Protein AF-A0A3M3EBP0-F1 (afdb_monomer)

Organism: NCBI:txid47879

Nearest PDB structures (foldseek):
  6xg8-assembly1_B  TM=8.451E-01  e=2.608E-06  Acetivibrio thermocellus ATCC 27405
  6xgw-assembly1_B  TM=8.487E-01  e=2.556E-05  Acetivibrio thermocellus ATCC 27405

Solvent-accessible surface area (backbone atoms only — not comparable to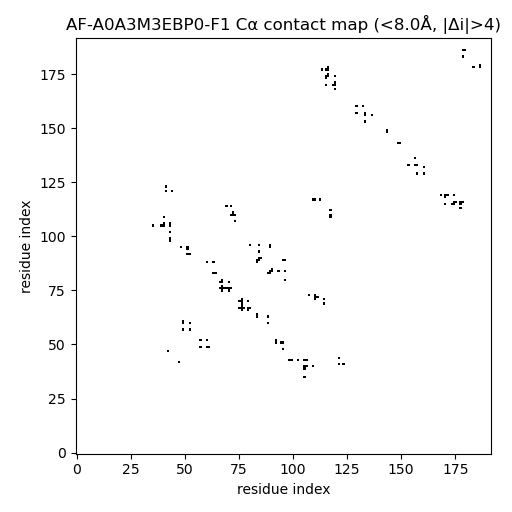 full-atom values): 12095 Å² total; per-residue (Å²): 141,85,84,82,81,84,88,81,90,74,96,75,80,86,78,76,90,72,85,87,77,85,84,85,84,84,88,75,85,84,73,86,78,84,76,99,45,75,68,54,47,44,62,73,66,32,73,74,61,41,66,82,39,59,79,87,48,31,64,57,52,52,58,66,51,42,55,38,77,67,34,81,37,54,67,54,18,49,52,41,48,54,50,38,43,76,32,73,63,19,66,74,35,51,68,52,48,52,53,48,64,76,38,38,84,62,48,47,70,55,43,77,45,58,69,54,43,42,55,61,68,70,51,54,63,63,64,51,49,52,52,52,53,48,48,58,61,47,72,75,55,90,79,67,98,40,70,66,58,48,51,53,51,52,50,52,49,50,55,59,59,57,73,70,69,82,74,78,61,90,60,44,68,62,22,48,54,52,48,43,71,77,38,40,79,72,66,72,51,78,94,120

Mean predicted aligned error: 14.37 Å

Radius of gyration: 24.42 Å; Cα contacts (8 Å, |Δi|>4): 87; chains: 1; bounding box: 70×74×48 Å

Sequence (192 aa):
EGIQRPQDTRRRGRADCRNRWPKRHARGPQRGVSGNNIADLHRASDPQQLDYAAWDKRRELAKALKPIYQAINAQAAEQALDEFERGPWGKQYPTVVAAWRRSWDRVIPFFVFPPAIRKVIYTTNAIESINAQLRKIIKTRGHFPSDDAATKLIWLGLRNITANWGSAAHDWKIAMNQFAILYGDRFIRPTW

Foldseek 3Di:
DDDDDDDDDDDDDDDDPPDDDDDDDDDDDDDDDDDLDLVLVCVLLDCVLCVLPDPVCSVVLNVLLVQLLVALALVSNVVSLVVSCVDPNVVVCVVSSVSNVVSSVSNRVLNVAGPLLSVVSSPCVVVVVLVVQLCVQVVVPDDDPDPVRVVVSNVVSVVVVVVPPPDDDPSVVVSVVSCCVVPVVVVPDDPD

Secondary structure (DSSP, 8-state):
---PPPP-------------------PPP--------HHHHHHHT-GGGGGGS-HHHHHHHHHHHHHHHH-SSHHHHHHHHHHHHHSHHHHH-HHHHHHHHHHHHHHGGGGGS-HHHHHHHH-THHHHHHHHHHHHHHHT----SSHHHHHHHHHHHHHHHHHT--S--TTHHHHHHHHHHHSHHHHHS---

Structure (mmCIF, N/CA/C/O backbone):
data_AF-A0A3M3EBP0-F1
#
_entry.id   AF-A0A3M3EBP0-F1
#
loop_
_atom_site.group_PDB
_atom_site.id
_atom_site.type_symbol
_atom_site.label_atom_id
_atom_site.label_alt_id
_atom_site.label_comp_id
_atom_site.label_asym_id
_atom_site.label_entity_id
_atom_site.label_seq_id
_atom_site.pdbx_PDB_ins_code
_atom_site.Cartn_x
_atom_site.Cartn_y
_atom_site.Cartn_z
_atom_site.occupancy
_atom_site.B_iso_or_equiv
_atom_site.auth_seq_id
_atom_site.auth_comp_id
_atom_site.auth_asym_id
_atom_site.auth_atom_id
_atom_site.pdbx_PDB_model_num
ATOM 1 N N . GLU A 1 1 ? 54.615 45.560 -24.113 1.00 42.62 1 GLU A N 1
ATOM 2 C CA . GLU A 1 1 ? 53.908 44.338 -23.675 1.00 42.62 1 GLU A CA 1
ATOM 3 C C . GLU A 1 1 ? 53.219 44.615 -22.349 1.00 42.62 1 GLU A C 1
ATOM 5 O O . GLU A 1 1 ? 53.818 45.275 -21.512 1.00 42.62 1 GLU A O 1
ATOM 10 N N . GLY A 1 2 ? 51.972 44.170 -22.179 1.00 40.53 2 GLY A N 1
ATOM 11 C CA . GLY A 1 2 ? 51.232 44.310 -20.919 1.00 40.53 2 GLY A CA 1
ATOM 12 C C . GLY A 1 2 ? 49.884 45.008 -21.078 1.00 40.53 2 GLY A C 1
ATOM 13 O O . GLY A 1 2 ? 49.734 46.162 -20.701 1.00 40.53 2 GLY A O 1
ATOM 14 N N . ILE A 1 3 ? 48.891 44.306 -21.631 1.00 38.50 3 ILE A N 1
ATOM 15 C CA . ILE A 1 3 ? 47.488 44.734 -21.567 1.00 38.50 3 ILE A CA 1
ATOM 16 C C . ILE A 1 3 ? 46.908 44.191 -20.254 1.00 38.50 3 ILE A C 1
ATOM 18 O O . ILE A 1 3 ? 46.715 42.981 -20.107 1.00 38.50 3 ILE A O 1
ATOM 22 N N . GLN A 1 4 ? 46.660 45.084 -19.290 1.00 33.09 4 GLN A N 1
ATOM 23 C CA . GLN A 1 4 ? 45.909 44.791 -18.067 1.00 33.09 4 GLN A CA 1
ATOM 24 C C . GLN A 1 4 ? 44.499 44.269 -18.400 1.00 33.09 4 GLN A C 1
ATOM 26 O O . GLN A 1 4 ? 43.742 44.894 -19.141 1.00 33.09 4 GLN A O 1
ATOM 31 N N . ARG A 1 5 ? 44.122 43.134 -17.795 1.00 35.16 5 ARG A N 1
ATOM 32 C CA . ARG A 1 5 ? 42.743 42.619 -17.794 1.00 35.16 5 ARG A CA 1
ATOM 33 C C . ARG A 1 5 ? 41.858 43.483 -16.882 1.00 35.16 5 ARG A C 1
ATOM 35 O O . ARG A 1 5 ? 42.250 43.702 -15.734 1.00 35.16 5 ARG A O 1
ATOM 42 N N . PRO A 1 6 ? 40.656 43.901 -17.311 1.00 34.09 6 PRO A N 1
ATOM 43 C CA . PRO A 1 6 ? 39.695 44.520 -16.411 1.00 34.09 6 PRO A CA 1
ATOM 44 C C . PRO A 1 6 ? 38.985 43.460 -15.554 1.00 34.09 6 PRO A C 1
ATOM 46 O O . PRO A 1 6 ? 38.633 42.376 -16.024 1.00 34.09 6 PRO A O 1
ATOM 49 N N . GLN A 1 7 ? 38.784 43.792 -14.279 1.00 32.69 7 GLN A N 1
ATOM 50 C CA . GLN A 1 7 ? 37.961 43.040 -13.334 1.00 32.69 7 GLN A CA 1
ATOM 51 C C . GLN A 1 7 ? 36.478 43.322 -13.632 1.00 32.69 7 GLN A C 1
ATOM 53 O O . GLN A 1 7 ? 36.076 44.482 -13.594 1.00 32.69 7 GLN A O 1
ATOM 58 N N . ASP A 1 8 ? 35.662 42.293 -13.897 1.00 33.84 8 ASP A N 1
ATOM 59 C CA . ASP A 1 8 ? 34.194 42.419 -13.898 1.00 33.84 8 ASP A CA 1
ATOM 60 C C . ASP A 1 8 ? 33.603 41.649 -12.711 1.00 33.84 8 ASP A C 1
ATOM 62 O O . ASP A 1 8 ? 33.746 40.433 -12.541 1.00 33.84 8 ASP A O 1
ATOM 66 N N . THR A 1 9 ? 32.963 42.431 -11.857 1.00 41.00 9 THR A N 1
ATOM 67 C CA . THR A 1 9 ? 32.202 42.072 -10.679 1.00 41.00 9 THR A CA 1
ATOM 68 C C . THR A 1 9 ? 30.823 41.579 -11.100 1.00 41.00 9 THR A C 1
ATOM 70 O O . THR A 1 9 ? 29.947 42.366 -11.442 1.00 41.00 9 THR A O 1
ATOM 73 N N . ARG A 1 10 ? 30.544 40.272 -10.997 1.00 30.70 10 ARG A N 1
ATOM 74 C CA . ARG A 1 10 ? 29.146 39.802 -11.000 1.00 30.70 10 ARG A CA 1
ATOM 75 C C . ARG A 1 10 ? 28.959 38.448 -10.315 1.00 30.70 10 ARG A C 1
ATOM 77 O O . ARG A 1 10 ? 28.883 37.395 -10.938 1.00 30.70 10 ARG A O 1
ATOM 84 N N . ARG A 1 11 ? 28.763 38.502 -8.991 1.00 37.19 11 ARG A N 1
ATOM 85 C CA . ARG A 1 11 ? 27.920 37.530 -8.279 1.00 37.19 11 ARG A CA 1
ATOM 86 C C . ARG A 1 11 ? 26.518 37.588 -8.900 1.00 37.19 11 ARG A C 1
ATOM 88 O O . ARG A 1 11 ? 25.827 38.591 -8.745 1.00 37.19 11 ARG A O 1
ATOM 95 N N . ARG A 1 12 ? 26.081 36.525 -9.579 1.00 33.00 12 ARG A N 1
ATOM 96 C CA . ARG A 1 12 ? 24.658 36.258 -9.853 1.00 33.00 12 ARG A CA 1
ATOM 97 C C . ARG A 1 12 ? 24.356 34.793 -9.564 1.00 33.00 12 ARG A C 1
ATOM 99 O O . ARG A 1 12 ? 25.162 33.911 -9.839 1.00 33.00 12 ARG A O 1
ATOM 106 N N . GLY A 1 13 ? 23.236 34.602 -8.877 1.00 27.77 13 GLY A N 1
ATOM 107 C CA . GLY A 1 13 ? 22.908 33.430 -8.083 1.00 27.77 13 GLY A CA 1
ATOM 108 C C . GLY A 1 13 ? 22.728 32.138 -8.871 1.00 27.77 13 GLY A C 1
ATOM 109 O O . GLY A 1 13 ? 22.277 32.127 -10.014 1.00 27.77 13 GLY A O 1
ATOM 110 N N . ARG A 1 14 ? 23.017 31.029 -8.185 1.00 27.30 14 ARG A N 1
ATOM 111 C CA . ARG A 1 14 ? 22.487 29.710 -8.531 1.00 27.30 14 ARG A CA 1
ATOM 112 C C . ARG A 1 14 ? 20.964 29.782 -8.433 1.00 27.30 14 ARG A C 1
ATOM 114 O O . ARG A 1 14 ? 20.429 29.849 -7.330 1.00 27.30 14 ARG A O 1
ATOM 121 N N . ALA A 1 15 ? 20.281 29.775 -9.570 1.00 30.16 15 ALA A N 1
ATOM 122 C CA . ALA A 1 15 ? 18.860 29.476 -9.604 1.00 30.16 15 ALA A CA 1
ATOM 123 C C . ALA A 1 15 ? 18.681 27.970 -9.351 1.00 30.16 15 ALA A C 1
ATOM 125 O O . ALA A 1 15 ? 19.194 27.131 -10.091 1.00 30.16 15 ALA A O 1
ATOM 126 N N . ASP A 1 16 ? 18.001 27.645 -8.255 1.00 32.38 16 ASP A N 1
ATOM 127 C CA . ASP A 1 16 ? 17.556 26.305 -7.885 1.00 32.38 16 ASP A CA 1
ATOM 128 C C . ASP A 1 16 ? 16.491 25.844 -8.892 1.00 32.38 16 ASP A C 1
ATOM 130 O O . ASP A 1 16 ? 15.344 26.282 -8.855 1.00 32.38 16 ASP A O 1
ATOM 134 N N . CYS A 1 17 ? 16.864 24.967 -9.826 1.00 28.55 17 CYS A N 1
ATOM 135 C CA . CYS A 1 17 ? 15.946 24.358 -10.795 1.00 28.55 17 CYS A CA 1
ATOM 136 C C . CYS A 1 17 ? 15.121 23.216 -10.169 1.00 28.55 17 CYS A C 1
ATOM 138 O O . CYS A 1 17 ? 14.934 22.159 -10.779 1.00 28.55 17 CYS A O 1
ATOM 140 N N . ARG A 1 18 ? 14.628 23.403 -8.941 1.00 29.38 18 ARG A N 1
ATOM 141 C CA . ARG A 1 18 ? 13.618 22.536 -8.334 1.00 29.38 18 ARG A CA 1
ATOM 142 C C . ARG A 1 18 ? 12.239 23.129 -8.595 1.00 29.38 18 ARG A C 1
ATOM 144 O O . ARG A 1 18 ? 11.936 24.240 -8.186 1.00 29.38 18 ARG A O 1
ATOM 151 N N . ASN A 1 19 ? 11.396 22.321 -9.232 1.00 31.44 19 ASN A N 1
ATOM 152 C CA . ASN A 1 19 ? 9.949 22.498 -9.385 1.00 31.44 19 ASN A CA 1
ATOM 153 C C . ASN A 1 19 ? 9.498 23.431 -10.519 1.00 31.44 19 ASN A C 1
ATOM 155 O O . ASN A 1 19 ? 9.082 24.566 -10.306 1.00 31.44 19 ASN A O 1
ATOM 159 N N . ARG A 1 20 ? 9.430 22.880 -11.735 1.00 27.08 20 ARG A N 1
ATOM 160 C CA . ARG A 1 20 ? 8.482 23.362 -12.747 1.00 27.08 20 ARG A CA 1
ATOM 161 C C . ARG A 1 20 ? 7.941 22.199 -13.581 1.00 27.08 20 ARG A C 1
ATOM 163 O O . ARG A 1 20 ? 8.412 21.939 -14.677 1.00 27.08 20 ARG A O 1
ATOM 170 N N . TRP A 1 21 ? 6.945 21.505 -13.035 1.00 22.33 21 TRP A N 1
ATOM 171 C CA . TRP A 1 21 ? 5.931 20.812 -13.834 1.00 22.33 21 TRP A CA 1
ATOM 172 C C . TRP A 1 21 ? 4.584 21.498 -13.563 1.00 22.33 21 TRP A C 1
ATOM 174 O O . TRP A 1 21 ? 4.261 21.735 -12.394 1.00 22.33 21 TRP A O 1
ATOM 184 N N . PRO A 1 22 ? 3.836 21.896 -14.605 1.00 26.05 22 PRO A N 1
ATOM 185 C CA . PRO A 1 22 ? 2.628 22.697 -14.453 1.00 26.05 22 PRO A CA 1
ATOM 186 C C . PRO A 1 22 ? 1.462 21.869 -13.898 1.00 26.05 22 PRO A C 1
ATOM 188 O O . PRO A 1 22 ? 1.304 20.683 -14.189 1.00 26.05 22 PRO A O 1
ATOM 191 N N . LYS A 1 23 ? 0.636 22.521 -13.073 1.00 32.12 23 LYS A N 1
ATOM 192 C CA . LYS A 1 23 ? -0.592 21.956 -12.511 1.00 32.12 23 LYS A CA 1
ATOM 193 C C . LYS A 1 23 ? -1.627 21.690 -13.621 1.00 32.12 23 LYS A C 1
ATOM 195 O O . LYS A 1 23 ? -1.882 22.564 -14.435 1.00 32.12 23 LYS A O 1
ATOM 200 N N . ARG A 1 24 ? -2.202 20.478 -13.571 1.00 31.05 24 ARG A N 1
ATOM 201 C CA . ARG A 1 24 ? -3.499 19.966 -14.082 1.00 31.05 24 ARG A CA 1
ATOM 202 C C . ARG A 1 24 ? -4.267 20.816 -15.109 1.00 31.05 24 ARG A C 1
ATOM 204 O O . ARG A 1 24 ? -4.710 21.897 -14.756 1.00 31.05 24 ARG A O 1
ATOM 211 N N . HIS A 1 25 ? -4.697 20.183 -16.208 1.00 27.19 25 HIS A N 1
ATOM 212 C CA . HIS A 1 25 ? -6.041 20.395 -16.769 1.00 27.19 25 HIS A CA 1
ATOM 213 C C . HIS A 1 25 ? -6.652 19.114 -17.378 1.00 27.19 25 HIS A C 1
ATOM 215 O O . HIS A 1 25 ? -5.947 18.289 -17.946 1.00 27.19 25 HIS A O 1
ATOM 221 N N . ALA A 1 26 ? -7.985 19.040 -17.237 1.00 27.80 26 ALA A N 1
ATOM 222 C CA . ALA A 1 26 ? -9.001 18.240 -17.940 1.00 27.80 26 ALA A CA 1
ATOM 223 C C . ALA A 1 26 ? -9.154 16.728 -17.640 1.00 27.80 26 ALA A C 1
ATOM 225 O O . ALA A 1 26 ? -8.364 15.882 -18.041 1.00 27.80 26 ALA A O 1
ATOM 226 N N . ARG A 1 27 ? -10.277 16.398 -16.976 1.00 28.30 27 ARG A N 1
ATOM 227 C CA . ARG A 1 27 ? -10.872 15.054 -16.893 1.00 28.30 27 ARG A CA 1
ATOM 228 C C . ARG A 1 27 ? -11.597 14.760 -18.213 1.00 28.30 27 ARG A C 1
ATOM 230 O O . ARG A 1 27 ? -12.477 15.528 -18.583 1.00 28.30 27 ARG A O 1
ATOM 237 N N . GLY A 1 28 ? -11.264 13.652 -18.871 1.00 25.48 28 GLY A N 1
ATOM 238 C CA . GLY A 1 28 ? -12.115 13.022 -19.888 1.00 25.48 28 GLY A CA 1
ATOM 239 C C . GLY A 1 28 ? -13.127 12.052 -19.250 1.00 25.48 28 GLY A C 1
ATOM 240 O O . GLY A 1 28 ? -12.944 11.667 -18.089 1.00 25.48 28 GLY A O 1
ATOM 241 N N . PRO A 1 29 ? -14.200 11.665 -19.964 1.00 25.55 29 PRO A N 1
ATOM 242 C CA . PRO A 1 29 ? -15.298 10.878 -19.408 1.00 25.55 29 PRO A CA 1
ATOM 243 C C . PRO A 1 29 ? -14.841 9.446 -19.105 1.00 25.55 29 PRO A C 1
ATOM 245 O O . PRO A 1 29 ? -14.277 8.760 -19.959 1.00 25.55 29 PRO A O 1
ATOM 248 N N . GLN A 1 30 ? -15.079 9.003 -17.869 1.00 30.53 30 GLN A N 1
ATOM 249 C CA . GLN A 1 30 ? -14.737 7.659 -17.413 1.00 30.53 30 GLN A CA 1
ATOM 250 C C . GLN A 1 30 ? -15.630 6.638 -18.122 1.00 30.53 30 GLN A C 1
ATOM 252 O O . GLN A 1 30 ? -16.799 6.479 -17.779 1.00 30.53 30 GLN A O 1
ATOM 257 N N . ARG A 1 31 ? -15.077 5.939 -19.118 1.00 22.20 31 ARG A N 1
ATOM 258 C CA . ARG A 1 31 ? -15.627 4.657 -19.562 1.00 22.20 31 ARG A CA 1
ATOM 259 C C . ARG A 1 31 ? -15.342 3.625 -18.477 1.00 22.20 31 ARG A C 1
ATOM 261 O O . ARG A 1 31 ? -14.221 3.553 -17.977 1.00 22.20 31 ARG A O 1
ATOM 268 N N . GLY A 1 32 ? -16.387 2.897 -18.090 1.00 31.42 32 GLY A N 1
ATOM 269 C CA . GLY A 1 32 ? -16.377 1.942 -16.991 1.00 31.42 32 GLY A CA 1
ATOM 270 C C . GLY A 1 32 ? -15.233 0.942 -17.106 1.00 31.42 32 GLY A C 1
ATOM 271 O O . GLY A 1 32 ? -15.048 0.311 -18.143 1.00 31.42 32 GLY A O 1
ATOM 272 N N . VAL A 1 33 ? -14.480 0.800 -16.018 1.00 28.42 33 VAL A N 1
ATOM 273 C CA . VAL A 1 33 ? -13.498 -0.268 -15.864 1.00 28.42 33 VAL A CA 1
ATOM 274 C C . VAL A 1 33 ? -14.002 -1.171 -14.752 1.00 28.42 33 VAL A C 1
ATOM 276 O O . VAL A 1 33 ? -13.997 -0.819 -13.575 1.00 28.42 33 VAL A O 1
ATOM 279 N N . SER A 1 34 ? -14.520 -2.309 -15.198 1.00 24.67 34 SER A N 1
ATOM 280 C CA . SER A 1 34 ? -14.839 -3.490 -14.411 1.00 24.67 34 SER A CA 1
ATOM 281 C C . SER A 1 34 ? -13.605 -4.001 -13.660 1.00 24.67 34 SER A C 1
ATOM 283 O O . SER A 1 34 ? -12.502 -4.012 -14.208 1.00 24.67 34 SER A O 1
ATOM 285 N N . GLY A 1 35 ? -13.828 -4.512 -12.449 1.00 25.03 35 GLY A N 1
ATOM 286 C CA . GLY A 1 35 ? -13.000 -5.572 -11.880 1.00 25.03 35 GLY A CA 1
ATOM 287 C C . GLY A 1 35 ? -12.188 -5.169 -10.655 1.00 25.03 35 GLY A C 1
ATOM 288 O O . GLY A 1 35 ? -11.194 -4.458 -10.764 1.00 25.03 35 GLY A O 1
ATOM 289 N N . ASN A 1 36 ? -12.607 -5.712 -9.510 1.00 33.72 36 ASN A N 1
ATOM 290 C CA . ASN A 1 36 ? -11.920 -5.782 -8.218 1.00 33.72 36 ASN A CA 1
ATOM 291 C C . ASN A 1 36 ? -10.420 -6.108 -8.352 1.00 33.72 36 ASN A C 1
ATOM 293 O O . ASN A 1 36 ? -10.030 -7.274 -8.284 1.00 33.72 36 ASN A O 1
ATOM 297 N N . ASN A 1 37 ? -9.570 -5.095 -8.513 1.00 29.25 37 ASN A N 1
ATOM 298 C CA . ASN A 1 37 ? -8.136 -5.291 -8.696 1.00 29.25 37 ASN A CA 1
ATOM 299 C C . ASN A 1 37 ? -7.340 -4.752 -7.505 1.00 29.25 37 ASN A C 1
ATOM 301 O O . ASN A 1 37 ? -7.648 -3.711 -6.934 1.00 29.25 37 ASN A O 1
ATOM 305 N N . ILE A 1 38 ? -6.249 -5.446 -7.179 1.00 34.22 38 ILE A N 1
ATOM 306 C CA . ILE A 1 38 ? -5.268 -5.130 -6.123 1.00 34.22 38 ILE A CA 1
ATOM 307 C C . ILE A 1 38 ? -4.774 -3.664 -6.192 1.00 34.22 38 ILE A C 1
ATOM 309 O O . ILE A 1 38 ? -4.446 -3.061 -5.172 1.00 34.22 38 ILE A O 1
ATOM 313 N N . ALA A 1 39 ? -4.812 -3.040 -7.375 1.00 34.47 39 ALA A N 1
ATOM 314 C CA . ALA A 1 39 ? -4.522 -1.620 -7.583 1.00 34.47 39 ALA A CA 1
ATOM 315 C C . ALA A 1 39 ? -5.497 -0.655 -6.867 1.00 34.47 39 ALA A C 1
ATOM 317 O O . ALA A 1 39 ? -5.120 0.470 -6.540 1.00 34.47 39 ALA A O 1
ATOM 318 N N . ASP A 1 40 ? -6.734 -1.073 -6.594 1.00 35.84 40 ASP A N 1
ATOM 319 C CA . ASP A 1 40 ? -7.731 -0.264 -5.887 1.00 35.84 40 ASP A CA 1
ATOM 320 C C . ASP A 1 40 ? -7.542 -0.310 -4.368 1.00 35.84 40 ASP A C 1
ATOM 322 O O . ASP A 1 40 ? -7.702 0.716 -3.707 1.00 35.84 40 ASP A O 1
ATOM 326 N N . LEU A 1 41 ? -7.103 -1.453 -3.832 1.00 42.91 41 LEU A N 1
ATOM 327 C CA . LEU A 1 41 ? -6.619 -1.565 -2.452 1.00 42.91 41 LEU A CA 1
ATOM 328 C C . LEU A 1 41 ? -5.356 -0.729 -2.249 1.00 42.91 41 LEU A C 1
ATOM 330 O O . LEU A 1 41 ? -5.238 -0.031 -1.244 1.00 42.91 41 LEU A O 1
ATOM 334 N N . HIS A 1 42 ? -4.459 -0.703 -3.239 1.00 49.31 42 HIS A N 1
ATOM 335 C CA . HIS A 1 42 ? -3.345 0.242 -3.251 1.00 49.31 42 HIS A CA 1
ATOM 336 C C . HIS A 1 42 ? -3.816 1.698 -3.275 1.00 49.31 42 HIS A C 1
ATOM 338 O O . HIS A 1 42 ? -3.226 2.499 -2.566 1.00 49.31 42 HIS A O 1
ATOM 344 N N . ARG A 1 43 ? -4.889 2.050 -4.001 1.00 43.31 43 ARG A N 1
ATOM 345 C CA . ARG A 1 43 ? -5.438 3.422 -4.021 1.00 43.31 43 ARG A CA 1
ATOM 346 C C . ARG A 1 43 ? -6.092 3.827 -2.690 1.00 43.31 43 ARG A C 1
ATOM 348 O O . ARG A 1 43 ? -6.004 4.984 -2.278 1.00 43.31 43 ARG A O 1
ATOM 355 N N . ALA A 1 44 ? -6.728 2.875 -2.010 1.00 39.31 44 ALA A N 1
ATOM 356 C CA . ALA A 1 44 ? -7.268 3.043 -0.661 1.00 39.31 44 ALA A CA 1
ATOM 357 C C . ALA A 1 44 ? -6.189 2.981 0.435 1.00 39.31 44 ALA A C 1
ATOM 359 O O . ALA A 1 44 ? -6.469 3.381 1.559 1.00 39.31 44 ALA A O 1
ATOM 360 N N . SER A 1 45 ? -4.959 2.585 0.090 1.00 45.16 45 SER A N 1
ATOM 361 C CA . SER A 1 45 ? -3.783 2.566 0.974 1.00 45.16 45 SER A CA 1
ATOM 362 C C . SER A 1 45 ? -2.663 3.519 0.534 1.00 45.16 45 SER A C 1
ATOM 364 O O . SER A 1 45 ? -1.536 3.431 1.019 1.00 45.16 45 SER A O 1
ATOM 366 N N . ASP A 1 46 ? -2.958 4.396 -0.430 1.00 48.97 46 ASP A N 1
ATOM 367 C CA . ASP A 1 46 ? -1.970 5.117 -1.234 1.00 48.97 46 ASP A CA 1
ATOM 368 C C . ASP A 1 46 ? -1.336 6.273 -0.439 1.00 48.97 46 ASP A C 1
ATOM 370 O O . ASP A 1 46 ? -2.067 7.063 0.175 1.00 48.97 46 ASP A O 1
ATOM 374 N N . PRO A 1 47 ? -0.008 6.489 -0.518 1.00 45.94 47 PRO A N 1
ATOM 375 C CA . PRO A 1 47 ? 0.654 7.717 -0.067 1.00 45.94 47 PRO A CA 1
ATOM 376 C C . PRO A 1 47 ? 0.031 9.036 -0.575 1.00 45.94 47 PRO A C 1
ATOM 378 O O . PRO A 1 47 ? 0.295 10.084 0.017 1.00 45.94 47 PRO A O 1
ATOM 381 N N . GLN A 1 48 ? -0.855 9.017 -1.580 1.00 47.38 48 GLN A N 1
ATOM 382 C CA . GLN A 1 48 ? -1.682 10.175 -1.969 1.00 47.38 48 GLN A CA 1
ATOM 383 C C . GLN A 1 48 ? -2.631 10.679 -0.861 1.00 47.38 48 GLN A C 1
ATOM 385 O O . GLN A 1 48 ? -3.067 11.827 -0.891 1.00 47.38 48 GLN A O 1
ATOM 390 N N . GLN A 1 49 ? -2.954 9.867 0.147 1.00 56.62 49 GLN A N 1
ATOM 391 C CA . GLN A 1 49 ? -3.754 10.300 1.306 1.00 56.62 49 GLN A CA 1
ATOM 392 C C . GLN A 1 49 ? -2.928 11.142 2.279 1.00 56.62 49 GLN A C 1
ATOM 394 O O . GLN A 1 49 ? -3.427 12.082 2.895 1.00 56.62 49 GLN A O 1
ATOM 399 N N . LEU A 1 50 ? -1.634 10.833 2.365 1.00 57.41 50 LEU A N 1
ATOM 400 C CA . LEU A 1 50 ? -0.662 11.626 3.105 1.00 57.41 50 LEU A CA 1
ATOM 401 C C . LEU A 1 50 ? -0.321 12.923 2.362 1.00 57.41 50 LEU A C 1
ATOM 403 O O . LEU A 1 50 ? 0.233 13.828 2.977 1.00 57.41 50 LEU A O 1
ATOM 407 N N . ASP A 1 51 ? -0.676 13.060 1.077 1.00 61.97 51 ASP A N 1
ATOM 408 C CA . ASP A 1 51 ? -0.508 14.318 0.342 1.00 61.97 51 ASP A CA 1
ATOM 409 C C . ASP A 1 51 ? -1.423 15.442 0.829 1.00 61.97 51 ASP A C 1
ATOM 411 O O . ASP A 1 51 ? -1.081 16.612 0.654 1.00 61.97 51 ASP A O 1
ATOM 415 N N . TYR A 1 52 ? -2.522 15.113 1.514 1.00 66.38 52 TYR A N 1
ATOM 416 C CA . TYR A 1 52 ? -3.341 16.105 2.217 1.00 66.38 52 TYR A CA 1
ATOM 417 C C . TYR A 1 52 ? -2.682 16.614 3.508 1.00 66.38 52 TYR A C 1
ATOM 419 O O . TYR A 1 52 ? -3.100 17.642 4.038 1.00 66.38 52 TYR A O 1
ATOM 427 N N . ALA A 1 53 ? -1.651 15.924 4.006 1.00 70.25 53 ALA A N 1
ATOM 428 C CA . ALA A 1 53 ? -0.904 16.309 5.193 1.00 70.25 53 ALA A CA 1
ATOM 429 C C . ALA A 1 53 ? 0.467 16.906 4.838 1.00 70.25 53 ALA A C 1
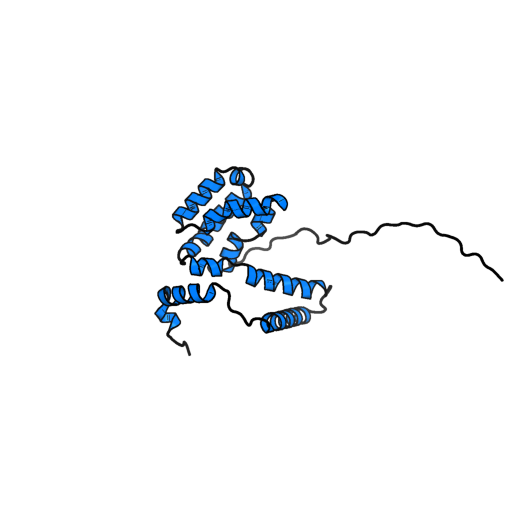ATOM 431 O O . ALA A 1 53 ? 1.180 16.456 3.929 1.00 70.25 53 ALA A O 1
ATOM 432 N N . ALA A 1 54 ? 0.863 17.919 5.611 1.00 74.94 54 ALA A N 1
ATOM 433 C CA . ALA A 1 54 ? 2.219 18.448 5.582 1.00 74.94 54 ALA A CA 1
ATOM 434 C C . ALA A 1 54 ? 3.228 17.336 5.923 1.00 74.94 54 ALA A C 1
ATOM 436 O O . ALA A 1 54 ? 2.917 16.408 6.672 1.00 74.94 54 ALA A O 1
ATOM 437 N N . TRP A 1 55 ? 4.421 17.401 5.324 1.00 72.62 55 TRP A N 1
ATOM 438 C CA . TRP A 1 55 ? 5.435 16.338 5.371 1.00 72.62 55 TRP A CA 1
ATOM 439 C C . TRP A 1 55 ? 5.767 15.861 6.795 1.00 72.62 55 TRP A C 1
ATOM 441 O O . TRP A 1 55 ? 5.900 14.661 7.032 1.00 72.62 55 TRP A O 1
ATOM 451 N N . ASP A 1 56 ? 5.843 16.792 7.743 1.00 78.12 56 ASP A N 1
ATOM 452 C CA . ASP A 1 56 ? 6.103 16.558 9.165 1.00 78.12 56 ASP A CA 1
ATOM 453 C C . ASP A 1 56 ? 4.996 15.737 9.851 1.00 78.12 56 ASP A C 1
ATOM 455 O O . ASP A 1 56 ? 5.283 14.891 10.700 1.00 78.12 56 ASP A O 1
ATOM 459 N N . LYS A 1 57 ? 3.739 15.915 9.431 1.00 79.12 57 LYS A N 1
ATOM 460 C CA . LYS A 1 57 ? 2.564 15.233 9.996 1.00 79.12 57 LYS A CA 1
ATOM 461 C C . LYS A 1 57 ? 2.255 13.885 9.356 1.00 79.12 57 LYS A C 1
ATOM 463 O O . LYS A 1 57 ? 1.560 13.070 9.961 1.00 79.12 57 LYS A O 1
ATOM 468 N N . ARG A 1 58 ? 2.821 13.584 8.182 1.00 76.94 58 ARG A N 1
ATOM 469 C CA . ARG A 1 58 ? 2.570 12.320 7.457 1.00 76.94 58 ARG A CA 1
ATOM 470 C C . ARG A 1 58 ? 2.889 11.079 8.286 1.00 76.94 58 ARG A C 1
ATOM 472 O O . ARG A 1 58 ? 2.143 10.106 8.244 1.00 76.94 58 ARG A O 1
ATOM 479 N N . ARG A 1 59 ? 3.983 11.104 9.056 1.00 75.38 59 ARG A N 1
ATOM 480 C CA . ARG A 1 59 ? 4.401 9.952 9.874 1.00 75.38 59 ARG A CA 1
ATOM 481 C C . ARG A 1 59 ? 3.424 9.673 11.013 1.00 75.38 59 ARG A C 1
ATOM 483 O O . ARG A 1 59 ? 3.161 8.516 11.326 1.00 75.38 59 ARG A O 1
ATOM 490 N N . GLU A 1 60 ? 2.920 10.723 11.649 1.00 81.94 60 GLU A N 1
ATOM 491 C CA . GLU A 1 60 ? 1.964 10.614 12.753 1.00 81.94 60 GLU A CA 1
ATOM 492 C C . GLU A 1 60 ? 0.587 10.193 12.235 1.00 81.94 60 GLU A C 1
ATOM 494 O O . GLU A 1 60 ? -0.005 9.259 12.773 1.00 81.94 60 GLU A O 1
ATOM 499 N N . LEU A 1 61 ? 0.149 10.775 11.117 1.00 81.12 61 LEU A N 1
ATOM 500 C CA . LEU A 1 61 ? -1.078 10.383 10.427 1.00 81.12 61 LEU A CA 1
ATOM 501 C C . L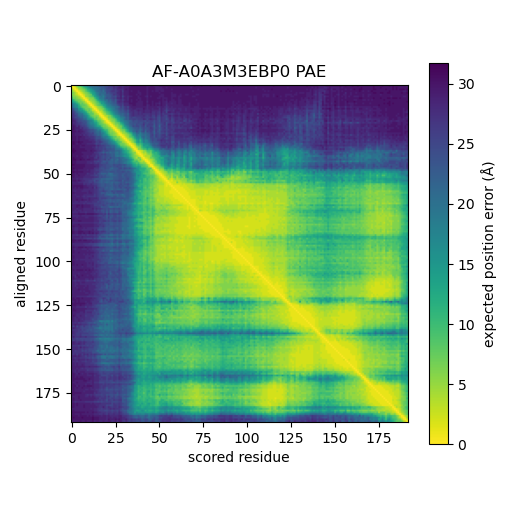EU A 1 61 ? -1.045 8.909 9.988 1.00 81.12 61 LEU A C 1
ATOM 503 O O . LEU A 1 61 ? -1.997 8.171 10.228 1.00 81.12 61 LEU A O 1
ATOM 507 N N . ALA A 1 62 ? 0.070 8.438 9.421 1.00 78.62 62 ALA A N 1
ATOM 508 C CA . ALA A 1 62 ? 0.233 7.031 9.049 1.00 78.62 62 ALA A CA 1
ATOM 509 C C . ALA A 1 62 ? 0.149 6.087 10.262 1.00 78.62 62 ALA A C 1
ATOM 511 O O . ALA A 1 62 ? -0.426 5.004 10.166 1.00 78.62 62 ALA A O 1
ATOM 512 N N . LYS A 1 63 ? 0.685 6.496 11.423 1.00 81.19 63 LYS A N 1
ATOM 513 C CA . LYS A 1 63 ? 0.526 5.734 12.673 1.00 81.19 63 LYS A CA 1
ATOM 514 C C . LYS A 1 63 ? -0.932 5.695 13.125 1.00 81.19 63 LYS A C 1
ATOM 516 O O . LYS A 1 63 ? -1.384 4.632 13.534 1.00 81.19 63 LYS A O 1
ATOM 521 N N . ALA A 1 64 ? -1.650 6.811 13.022 1.00 85.62 64 ALA A N 1
ATOM 522 C CA . ALA A 1 64 ? -3.060 6.899 13.397 1.00 85.62 64 ALA A CA 1
ATOM 523 C C . ALA A 1 64 ? -3.980 6.060 12.489 1.00 85.62 64 ALA A C 1
ATOM 525 O O . ALA A 1 64 ? -4.990 5.556 12.959 1.00 85.62 64 ALA A O 1
ATOM 526 N N . LEU A 1 65 ? -3.612 5.857 11.218 1.00 83.31 65 LEU A N 1
ATOM 527 C CA . LEU A 1 65 ? -4.358 5.009 10.274 1.00 83.31 65 LEU A CA 1
ATOM 528 C C . LEU A 1 65 ? -4.027 3.511 10.395 1.00 83.31 65 LEU A C 1
ATOM 530 O O . LEU A 1 65 ? -4.781 2.664 9.920 1.00 83.31 65 LEU A O 1
ATOM 534 N N . LYS A 1 66 ? -2.904 3.157 11.030 1.00 81.75 66 LYS A N 1
ATOM 535 C CA . LYS A 1 66 ? -2.429 1.770 11.155 1.00 81.75 66 LYS A CA 1
ATOM 536 C C . LYS A 1 66 ? -3.442 0.801 11.802 1.00 81.75 66 LYS A C 1
ATOM 538 O O . LYS A 1 66 ? -3.540 -0.319 11.297 1.00 81.75 66 LYS A O 1
ATOM 543 N N . PRO A 1 67 ? -4.207 1.183 12.846 1.00 86.56 67 PRO A N 1
ATOM 544 C CA . PRO A 1 67 ? -5.213 0.311 13.455 1.00 86.56 67 PRO A CA 1
ATOM 545 C C . PRO A 1 67 ? -6.282 -0.181 12.472 1.00 86.56 67 PRO A C 1
ATOM 547 O O . PRO A 1 67 ? -6.675 -1.341 12.544 1.00 86.56 67 PRO A O 1
ATOM 550 N N . ILE A 1 68 ? -6.676 0.649 11.499 1.00 84.88 68 ILE A N 1
ATOM 551 C CA . ILE A 1 68 ? -7.674 0.289 10.480 1.00 84.88 68 ILE A CA 1
ATOM 552 C C . ILE A 1 68 ? -7.165 -0.891 9.638 1.00 84.88 68 ILE A C 1
ATOM 554 O O . ILE A 1 68 ? -7.867 -1.879 9.447 1.00 84.88 68 ILE A O 1
ATOM 558 N N . TYR A 1 69 ? -5.905 -0.843 9.195 1.00 74.44 69 TYR A N 1
ATOM 559 C CA . TYR A 1 69 ? -5.295 -1.909 8.388 1.00 74.44 69 TYR A CA 1
ATOM 560 C C . TYR A 1 69 ? -4.990 -3.187 9.177 1.00 74.44 69 TYR A C 1
ATOM 562 O O . TYR A 1 69 ? -4.997 -4.286 8.614 1.00 74.44 69 TYR A O 1
ATOM 570 N N . GLN A 1 70 ? -4.679 -3.051 10.468 1.00 79.12 70 GLN A N 1
ATOM 571 C CA . GLN A 1 70 ? -4.322 -4.171 11.343 1.00 79.12 70 GLN A CA 1
ATOM 572 C C . GLN A 1 70 ? -5.532 -4.855 11.986 1.00 79.12 70 GLN A C 1
ATOM 574 O O . GLN A 1 70 ? -5.361 -5.889 12.631 1.00 79.12 70 GLN A O 1
ATOM 579 N N . ALA A 1 71 ? -6.738 -4.321 11.789 1.00 86.19 71 ALA A N 1
ATOM 580 C CA . ALA A 1 71 ? -7.965 -4.900 12.309 1.00 86.19 71 ALA A CA 1
ATOM 581 C C . ALA A 1 71 ? -8.141 -6.369 11.886 1.00 86.19 71 ALA A C 1
ATOM 583 O O . ALA A 1 71 ? -7.712 -6.800 10.812 1.00 86.19 71 ALA A O 1
ATOM 584 N N . ILE A 1 72 ? -8.765 -7.169 12.748 1.00 86.12 72 ILE A N 1
ATOM 585 C CA . ILE A 1 72 ? -8.912 -8.614 12.525 1.00 86.12 72 ILE A CA 1
ATOM 586 C C . ILE A 1 72 ? -9.948 -8.892 11.427 1.00 86.12 72 ILE A C 1
ATOM 588 O O . ILE A 1 72 ? -9.740 -9.790 10.615 1.00 86.12 72 ILE A O 1
ATOM 592 N N . ASN A 1 73 ? -11.012 -8.091 11.367 1.00 87.62 73 ASN A N 1
ATOM 593 C CA . ASN A 1 73 ? -12.111 -8.208 10.412 1.00 87.62 73 ASN A CA 1
ATOM 594 C C . ASN A 1 73 ? -12.626 -6.816 9.989 1.00 87.62 73 ASN A C 1
ATOM 596 O O . ASN A 1 73 ? -12.201 -5.796 10.535 1.00 87.62 73 ASN A O 1
ATOM 600 N N . ALA A 1 74 ? -13.546 -6.784 9.021 1.00 87.38 74 ALA A N 1
ATOM 601 C CA . ALA A 1 74 ? -14.097 -5.540 8.480 1.00 87.38 74 ALA A CA 1
ATOM 602 C C . ALA A 1 74 ? -14.849 -4.703 9.532 1.00 87.38 74 ALA A C 1
ATOM 604 O O . ALA A 1 74 ? -14.723 -3.485 9.536 1.00 87.38 74 ALA A O 1
ATOM 605 N N . GLN A 1 75 ? -15.564 -5.346 10.460 1.00 90.31 75 GLN A N 1
ATOM 606 C CA . GLN A 1 75 ? -16.309 -4.655 11.516 1.00 90.31 75 GLN A CA 1
ATOM 607 C C . GLN A 1 75 ? -15.374 -3.926 12.493 1.00 90.31 75 GLN A C 1
ATOM 609 O O . GLN A 1 75 ? -15.596 -2.766 12.827 1.00 90.31 75 GLN A O 1
ATOM 614 N N . ALA A 1 76 ? -14.285 -4.574 12.913 1.00 90.69 76 ALA A N 1
ATOM 615 C CA . ALA A 1 76 ? -13.263 -3.952 13.752 1.00 90.69 76 ALA A CA 1
ATOM 616 C C . ALA A 1 76 ? -12.534 -2.819 13.010 1.00 90.69 76 ALA A C 1
ATOM 618 O O . ALA A 1 76 ? -12.166 -1.814 13.613 1.00 90.69 76 ALA A O 1
ATOM 619 N N . ALA A 1 77 ? -12.342 -2.956 11.696 1.00 89.00 77 ALA A N 1
ATOM 620 C CA . ALA A 1 77 ? -11.756 -1.901 10.878 1.00 89.00 77 ALA A CA 1
ATOM 621 C C . ALA A 1 77 ? -12.680 -0.682 10.769 1.00 89.00 77 ALA A C 1
ATOM 623 O O . ALA A 1 77 ? -12.202 0.450 10.799 1.00 89.00 77 ALA A O 1
ATOM 624 N N . GLU A 1 78 ? -13.989 -0.910 10.656 1.00 90.25 78 GLU A N 1
ATOM 625 C CA . GLU A 1 78 ? -15.003 0.145 10.630 1.00 90.25 78 GLU A CA 1
ATOM 626 C C . GLU A 1 78 ? -15.037 0.907 11.955 1.00 90.25 78 GLU A C 1
ATOM 628 O O . GLU A 1 78 ? -14.978 2.133 11.960 1.00 90.25 78 GLU A O 1
ATOM 633 N N . GLN A 1 79 ? -15.014 0.189 13.081 1.00 93.00 79 GLN A N 1
ATOM 634 C CA . GLN A 1 79 ? -14.905 0.797 14.410 1.00 93.00 79 GLN A CA 1
ATOM 635 C C . GLN A 1 79 ? -13.627 1.633 14.550 1.00 93.00 79 GLN A C 1
ATOM 637 O O . GLN A 1 79 ? -13.677 2.764 15.028 1.00 93.00 79 GLN A O 1
ATOM 642 N N . ALA A 1 80 ? -12.489 1.130 14.064 1.00 91.31 80 ALA A N 1
ATOM 643 C CA . ALA A 1 80 ? -11.239 1.888 14.061 1.00 91.31 80 ALA A CA 1
ATOM 644 C C . ALA A 1 80 ? -11.312 3.145 13.170 1.00 91.31 80 ALA A C 1
ATOM 646 O O . ALA A 1 80 ? -10.713 4.171 13.501 1.00 91.31 80 ALA A O 1
ATOM 647 N N . LEU A 1 81 ? -12.045 3.096 12.050 1.00 90.44 81 LEU A N 1
ATOM 648 C CA . LEU A 1 81 ? -12.276 4.261 11.192 1.00 90.44 81 LEU A CA 1
ATOM 649 C C . LEU A 1 81 ? -13.187 5.293 11.876 1.00 90.44 81 LEU A C 1
ATOM 651 O O . LEU A 1 81 ? -12.891 6.487 11.824 1.00 90.44 81 LEU A O 1
ATOM 655 N N . ASP A 1 82 ? -14.242 4.845 12.555 1.00 93.69 82 ASP A N 1
ATOM 656 C CA . ASP A 1 82 ? -15.119 5.693 13.369 1.00 93.69 82 ASP A CA 1
ATOM 657 C C . ASP A 1 82 ? -14.345 6.397 14.497 1.00 93.69 82 ASP A C 1
ATOM 659 O O . ASP A 1 82 ? -14.517 7.593 14.742 1.00 93.69 82 ASP A O 1
ATOM 663 N N . GLU A 1 83 ? -13.475 5.666 15.196 1.00 93.31 83 GLU A N 1
ATOM 664 C CA . GLU A 1 83 ? -12.608 6.219 16.239 1.00 93.31 83 GLU A CA 1
ATOM 665 C C . GLU A 1 83 ? -11.622 7.240 15.670 1.00 93.31 83 GLU A C 1
ATOM 667 O O . GLU A 1 83 ? -11.450 8.324 16.236 1.00 93.31 83 GLU A O 1
ATOM 672 N N . PHE A 1 84 ? -11.012 6.930 14.522 1.00 91.94 84 PHE A N 1
ATOM 673 C CA . PHE A 1 84 ? -10.128 7.853 13.819 1.00 91.94 84 PHE A CA 1
ATOM 674 C C . PHE A 1 84 ? -10.855 9.150 13.435 1.00 91.94 84 PHE A C 1
ATOM 676 O O . PHE A 1 84 ? -10.313 10.236 13.655 1.00 91.94 84 PHE A O 1
ATOM 683 N N . GLU A 1 85 ? -12.084 9.045 12.921 1.00 92.75 85 GLU A N 1
ATOM 684 C CA . GLU A 1 85 ? -12.943 10.176 12.552 1.00 92.75 85 GLU A CA 1
ATOM 685 C C . GLU A 1 85 ? -13.282 11.073 13.752 1.00 92.75 85 GLU A C 1
ATOM 687 O O . GLU A 1 85 ? -13.184 12.300 13.658 1.00 92.75 85 GLU A O 1
ATOM 692 N N . ARG A 1 86 ? -13.612 10.477 14.905 1.00 92.19 86 ARG A N 1
ATOM 693 C CA . ARG A 1 86 ? -13.890 11.218 16.153 1.00 92.19 86 ARG A CA 1
ATOM 694 C C . ARG A 1 86 ? -12.629 11.820 16.780 1.00 92.19 86 ARG A C 1
ATOM 696 O O . ARG A 1 86 ? -12.720 12.801 17.530 1.00 92.19 86 ARG A O 1
ATOM 703 N N . GLY A 1 87 ? -11.471 11.230 16.495 1.00 91.81 87 GLY A N 1
ATOM 704 C CA . GLY A 1 87 ? -10.174 11.636 17.011 1.00 91.81 87 GLY A CA 1
ATOM 705 C C . GLY A 1 87 ? -9.674 12.988 16.477 1.00 91.81 87 GLY A C 1
ATOM 706 O O . GLY A 1 87 ? -10.240 13.572 15.549 1.00 91.81 87 GLY A O 1
ATOM 707 N N . PRO A 1 88 ? -8.568 13.505 17.041 1.00 90.56 88 PRO A N 1
ATOM 708 C CA . PRO A 1 88 ? -7.991 14.786 16.627 1.00 90.56 88 PRO A CA 1
ATOM 709 C C . PRO A 1 88 ? -7.537 14.776 15.160 1.00 90.56 88 PRO A C 1
ATOM 711 O O . PRO A 1 88 ? -7.704 15.770 14.459 1.00 90.56 88 PRO A O 1
ATOM 714 N N . TRP A 1 89 ? -7.030 13.638 14.673 1.00 88.75 89 TRP A N 1
ATOM 715 C CA . TRP A 1 89 ? -6.581 13.477 13.288 1.00 88.75 89 TRP A CA 1
ATOM 716 C C . TRP A 1 89 ? -7.738 13.452 12.286 1.00 88.75 89 TRP A C 1
ATOM 718 O O . TRP A 1 89 ? -7.630 14.092 11.242 1.00 88.75 89 TRP A O 1
ATOM 728 N N . GLY A 1 90 ? -8.853 12.786 12.600 1.00 86.06 90 GLY A N 1
ATOM 729 C CA . GLY A 1 90 ? -10.048 12.796 11.752 1.00 86.06 90 GLY A CA 1
ATOM 730 C C . GLY A 1 90 ? -10.673 14.183 11.636 1.00 86.06 90 GLY A C 1
ATOM 731 O O . GLY A 1 90 ? -11.002 14.620 10.534 1.00 86.06 90 GLY A O 1
ATOM 732 N N . LYS A 1 91 ? -10.725 14.926 12.750 1.00 89.44 91 LYS A N 1
ATOM 733 C CA . LYS A 1 91 ? -11.186 16.326 12.770 1.00 89.44 91 LYS A CA 1
ATOM 734 C C . LYS A 1 91 ? -10.264 17.269 12.000 1.00 89.44 91 LYS A C 1
ATOM 736 O O . LYS A 1 91 ? -10.744 18.188 11.344 1.00 89.44 91 LYS A O 1
ATOM 741 N N . GLN A 1 92 ? -8.951 17.052 12.073 1.00 89.12 92 GLN A N 1
ATOM 742 C CA . GLN A 1 92 ? -7.968 17.858 11.347 1.00 89.12 92 GLN A CA 1
ATOM 743 C C . GLN A 1 92 ? -7.950 17.545 9.843 1.00 89.12 92 GLN A C 1
ATOM 745 O O . GLN A 1 92 ? -7.710 18.440 9.032 1.00 89.12 92 GLN A O 1
ATOM 750 N N . TYR A 1 93 ? -8.226 16.294 9.464 1.00 87.06 93 TYR A N 1
ATOM 751 C CA . TYR A 1 93 ? -8.193 15.818 8.081 1.00 87.06 93 TYR A CA 1
ATOM 752 C C . TYR A 1 93 ? -9.518 15.154 7.661 1.00 87.06 93 TYR A C 1
ATOM 754 O O . TYR A 1 93 ? -9.535 13.972 7.298 1.00 87.06 93 TYR A O 1
ATOM 762 N N . PRO A 1 94 ? -10.635 15.905 7.610 1.00 87.69 94 PRO A N 1
ATOM 763 C CA . PRO A 1 94 ? -11.937 15.350 7.228 1.00 87.69 94 PRO A CA 1
ATOM 764 C C . PRO A 1 94 ? -11.954 14.842 5.778 1.00 87.69 94 PRO A C 1
ATOM 766 O O . PRO A 1 94 ? -12.702 13.930 5.433 1.00 87.69 94 PRO A O 1
ATOM 769 N N . THR A 1 95 ? -11.089 15.379 4.911 1.00 86.06 95 THR A N 1
ATOM 770 C CA . THR A 1 95 ? -10.916 14.899 3.532 1.00 86.06 95 THR A CA 1
ATOM 771 C C . THR A 1 95 ? -10.340 13.487 3.467 1.00 86.06 95 THR A C 1
ATOM 773 O O . THR A 1 95 ? -10.709 12.729 2.569 1.00 86.06 95 THR A O 1
ATOM 776 N N . VAL A 1 96 ? -9.474 13.116 4.416 1.00 83.94 96 VAL A N 1
ATOM 777 C CA . VAL A 1 96 ? -8.921 11.760 4.523 1.00 83.94 96 VAL A CA 1
ATOM 778 C C . VAL A 1 96 ? -10.031 10.800 4.935 1.00 83.94 96 VAL A C 1
ATOM 780 O O . VAL A 1 96 ? -10.236 9.797 4.257 1.00 83.94 96 VAL A O 1
ATOM 783 N N . VAL A 1 97 ? -10.817 11.150 5.958 1.00 87.06 97 VAL A N 1
ATOM 784 C CA . VAL A 1 97 ? -11.985 10.358 6.387 1.00 87.06 97 VAL A CA 1
ATOM 785 C C . VAL A 1 97 ? -12.973 10.161 5.232 1.00 87.06 97 VAL A C 1
ATOM 787 O O . VAL A 1 97 ? -13.366 9.035 4.928 1.00 87.06 97 VAL A O 1
ATOM 790 N N . ALA A 1 98 ? -13.321 11.231 4.514 1.00 86.69 98 ALA A N 1
ATOM 791 C CA . ALA A 1 98 ? -14.230 11.150 3.373 1.00 86.69 98 ALA A CA 1
ATOM 792 C C . ALA A 1 98 ? -13.684 10.259 2.241 1.00 86.69 98 ALA A C 1
ATOM 794 O O . ALA A 1 98 ? -14.446 9.535 1.600 1.00 86.69 98 ALA A O 1
ATOM 795 N N . ALA A 1 99 ? -12.374 10.294 1.981 1.00 84.44 99 ALA A N 1
ATOM 796 C CA . ALA A 1 99 ? -11.744 9.422 0.991 1.00 84.44 99 ALA A CA 1
ATOM 797 C C . ALA A 1 99 ? -11.817 7.941 1.398 1.00 84.44 99 ALA A C 1
ATOM 799 O O . ALA A 1 99 ? -12.096 7.091 0.546 1.00 84.44 99 ALA A O 1
ATOM 800 N N . TRP A 1 100 ? -11.631 7.648 2.687 1.00 83.88 100 TRP A N 1
ATOM 801 C CA . TRP A 1 100 ? -11.782 6.309 3.255 1.00 83.88 100 TRP A CA 1
ATOM 802 C C . TRP A 1 100 ? -13.207 5.787 3.120 1.00 83.88 100 TRP A C 1
ATOM 804 O O . TRP A 1 100 ? -13.404 4.715 2.554 1.00 83.88 100 TRP A O 1
ATOM 814 N N . ARG A 1 101 ? -14.205 6.577 3.531 1.00 86.81 101 ARG A N 1
ATOM 815 C CA . ARG A 1 101 ? -15.624 6.200 3.424 1.00 86.81 101 ARG A CA 1
ATOM 816 C C . ARG A 1 101 ? -16.043 5.923 1.979 1.00 86.81 101 ARG A C 1
ATOM 818 O O . ARG A 1 101 ? -16.694 4.923 1.713 1.00 86.81 101 ARG A O 1
ATOM 825 N N . ARG A 1 102 ? -15.600 6.746 1.020 1.00 86.50 102 ARG A N 1
ATOM 826 C CA . ARG A 1 102 ? -15.875 6.530 -0.419 1.00 86.50 102 ARG A CA 1
ATOM 827 C C . ARG A 1 102 ? -15.232 5.269 -0.987 1.00 86.50 102 ARG A C 1
ATOM 829 O O . ARG A 1 102 ? -15.692 4.753 -1.998 1.00 86.50 102 ARG A O 1
ATOM 836 N N . SER A 1 103 ? -14.125 4.835 -0.394 1.00 80.81 103 SER A N 1
ATOM 837 C CA . SER A 1 103 ? -13.360 3.678 -0.860 1.00 80.81 103 SER A CA 1
ATOM 838 C C . SER A 1 103 ? -13.666 2.423 -0.043 1.00 80.81 103 SER A C 1
ATOM 840 O O . SER A 1 103 ? -13.085 1.380 -0.329 1.00 80.81 103 SER A O 1
ATOM 842 N N . TRP A 1 104 ? -14.556 2.509 0.952 1.00 83.00 104 TRP A N 1
ATOM 843 C CA . TRP A 1 104 ? -14.756 1.476 1.966 1.00 83.00 104 TRP A CA 1
ATOM 844 C C . TRP A 1 104 ? -15.140 0.126 1.363 1.00 83.00 104 TRP A C 1
ATOM 846 O O . TRP A 1 104 ? -14.486 -0.876 1.647 1.00 83.00 104 TRP A O 1
ATOM 856 N N . ASP A 1 105 ? -16.076 0.120 0.412 1.00 80.56 105 ASP A N 1
ATOM 857 C CA . ASP A 1 105 ? -16.514 -1.090 -0.301 1.00 80.56 105 ASP A CA 1
ATOM 858 C C . ASP A 1 105 ? -15.368 -1.822 -1.011 1.00 80.56 105 ASP A C 1
ATOM 860 O O . ASP A 1 105 ? -15.399 -3.038 -1.193 1.00 80.56 105 ASP A O 1
ATOM 864 N N . ARG A 1 106 ? -14.317 -1.089 -1.394 1.00 77.44 106 ARG A N 1
ATOM 865 C CA . ARG A 1 106 ? -13.122 -1.651 -2.037 1.00 77.44 106 ARG A CA 1
ATOM 866 C C . ARG A 1 106 ? -12.123 -2.195 -1.024 1.00 77.44 106 ARG A C 1
ATOM 868 O O . ARG A 1 106 ? -11.315 -3.044 -1.385 1.00 77.44 106 ARG A O 1
ATOM 875 N N . VAL A 1 107 ? -12.166 -1.714 0.218 1.00 74.88 107 VAL A N 1
ATOM 876 C CA . VAL A 1 107 ? -11.299 -2.153 1.319 1.00 74.88 107 VAL A CA 1
ATOM 877 C C . VAL A 1 107 ? -11.844 -3.416 1.981 1.00 74.88 107 VAL A C 1
ATOM 879 O O . VAL A 1 107 ? -11.055 -4.281 2.346 1.00 74.88 107 VAL A O 1
ATOM 882 N N . ILE A 1 108 ? -13.167 -3.581 2.085 1.00 80.94 108 ILE A N 1
ATOM 883 C CA . ILE A 1 108 ? -13.800 -4.735 2.754 1.00 80.94 108 ILE A CA 1
ATOM 884 C C . ILE A 1 108 ? -13.247 -6.099 2.286 1.00 80.94 108 ILE A C 1
ATOM 886 O O . ILE A 1 108 ? -12.877 -6.899 3.154 1.00 80.94 108 ILE A O 1
ATOM 890 N N . PRO A 1 109 ? -13.095 -6.383 0.971 1.00 81.06 109 PRO A N 1
ATOM 891 C CA . PRO A 1 109 ? -12.577 -7.671 0.501 1.00 81.06 109 PRO A CA 1
ATOM 892 C C . PRO A 1 109 ? -11.171 -8.009 1.015 1.00 81.06 109 PRO A C 1
ATOM 894 O O . PRO A 1 109 ? -10.788 -9.177 1.046 1.00 81.06 109 PRO A O 1
ATOM 897 N N . PHE A 1 110 ? -10.397 -7.015 1.459 1.00 77.69 110 PHE A N 1
ATOM 898 C CA . PHE A 1 110 ? -9.073 -7.226 2.038 1.00 77.69 110 PHE A CA 1
ATOM 899 C C . PHE A 1 110 ? -9.113 -8.072 3.313 1.00 77.69 110 PHE A C 1
ATOM 901 O O . PHE A 1 110 ? -8.219 -8.888 3.537 1.00 77.69 110 PHE A O 1
ATOM 908 N N . PHE A 1 111 ? -10.153 -7.913 4.136 1.00 82.75 111 PHE A N 1
ATOM 909 C CA . PHE A 1 111 ? -10.280 -8.614 5.417 1.00 82.75 111 PHE A CA 1
ATOM 910 C C . PHE A 1 111 ? -10.656 -10.091 5.278 1.00 82.75 111 PHE A C 1
ATOM 912 O O . PHE A 1 111 ? -10.597 -10.819 6.265 1.00 82.75 111 PHE A O 1
ATOM 919 N N . VAL A 1 112 ? -10.970 -10.554 4.063 1.00 85.69 112 VAL A N 1
ATOM 920 C CA . VAL A 1 112 ? -11.142 -11.984 3.762 1.00 85.69 112 VAL A CA 1
ATOM 921 C C . VAL A 1 112 ? -9.807 -12.733 3.877 1.00 85.69 112 VAL A C 1
ATOM 923 O O . VAL A 1 112 ? -9.780 -13.932 4.146 1.00 85.69 112 VAL A O 1
ATOM 926 N N . PHE A 1 113 ? -8.679 -12.036 3.709 1.00 84.8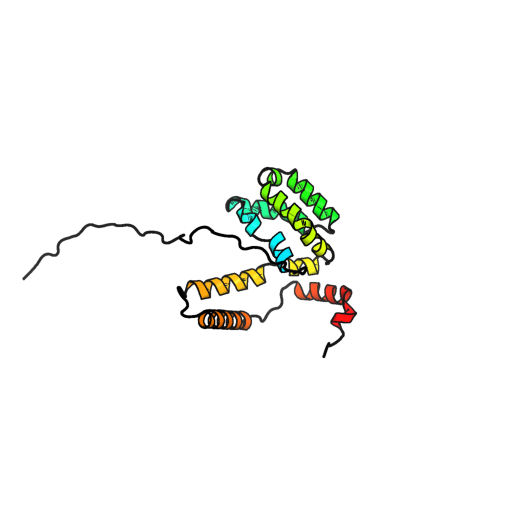1 113 PHE A N 1
ATOM 927 C CA . PHE A 1 113 ? -7.359 -12.646 3.787 1.00 84.81 113 PHE A CA 1
ATOM 928 C C . PHE A 1 113 ? -6.813 -12.689 5.231 1.00 84.81 113 PHE A C 1
ATOM 930 O O . PHE A 1 113 ? -6.873 -11.690 5.962 1.00 84.81 113 PHE A O 1
ATOM 937 N N . PRO A 1 114 ? -6.175 -13.802 5.644 1.00 86.81 114 PRO A N 1
ATOM 938 C CA . PRO A 1 114 ? -5.434 -13.886 6.896 1.00 86.81 114 PRO A CA 1
ATOM 939 C C . PRO A 1 114 ? -4.329 -12.822 7.010 1.00 86.81 114 PRO A C 1
ATOM 941 O O . PRO A 1 114 ? -3.779 -12.388 5.991 1.00 86.81 114 PRO A O 1
ATOM 944 N N . PRO A 1 115 ? -3.920 -12.444 8.238 1.00 83.75 115 PRO A N 1
ATOM 945 C CA . PRO A 1 115 ? -2.913 -11.405 8.470 1.00 83.75 115 PRO A CA 1
ATOM 946 C C . PRO A 1 115 ? -1.594 -11.607 7.711 1.00 83.75 115 PRO A C 1
ATOM 948 O O . PRO A 1 115 ? -1.017 -10.638 7.223 1.00 83.75 115 PRO A O 1
ATOM 951 N N . ALA A 1 116 ? -1.129 -12.852 7.558 1.00 84.44 116 ALA A N 1
ATOM 952 C CA . ALA A 1 116 ? 0.104 -13.152 6.825 1.00 84.44 116 ALA A CA 1
ATOM 953 C C . ALA A 1 116 ? 0.009 -12.796 5.331 1.00 84.44 116 ALA A C 1
ATOM 955 O O . ALA A 1 116 ? 0.955 -12.255 4.764 1.00 84.44 116 ALA A O 1
ATOM 956 N N . ILE A 1 117 ? -1.146 -13.044 4.707 1.00 84.75 117 ILE A N 1
ATOM 957 C CA . ILE A 1 117 ? -1.397 -12.693 3.304 1.00 84.75 117 ILE A CA 1
ATOM 958 C C . ILE A 1 117 ? -1.583 -11.182 3.170 1.00 84.75 117 ILE A C 1
ATOM 960 O O . ILE A 1 117 ? -0.969 -10.556 2.305 1.00 84.75 117 ILE A O 1
ATOM 964 N N . ARG A 1 118 ? -2.359 -10.575 4.078 1.00 81.88 118 ARG A N 1
ATOM 965 C CA . ARG A 1 118 ? -2.544 -9.119 4.129 1.00 81.88 118 ARG A CA 1
ATOM 966 C C . ARG A 1 118 ? -1.211 -8.384 4.212 1.00 81.88 118 ARG A C 1
ATOM 968 O O . ARG A 1 118 ? -1.030 -7.403 3.496 1.00 81.88 118 ARG A O 1
ATOM 975 N N . LYS A 1 119 ? -0.270 -8.899 5.014 1.00 77.00 119 LYS A N 1
ATOM 976 C CA . LYS A 1 119 ? 1.089 -8.364 5.146 1.00 77.00 119 LYS A CA 1
ATOM 977 C C . LYS A 1 119 ? 1.826 -8.272 3.824 1.00 77.00 119 LYS A C 1
ATOM 979 O O . LYS A 1 119 ? 2.389 -7.227 3.525 1.00 77.00 119 LYS A O 1
ATOM 984 N N . VAL A 1 120 ? 1.775 -9.321 3.014 1.00 78.31 120 VAL A N 1
ATOM 985 C CA . VAL A 1 120 ? 2.400 -9.311 1.688 1.00 78.31 120 VAL A CA 1
ATOM 986 C C . VAL A 1 120 ? 1.698 -8.316 0.760 1.00 78.31 120 VAL A C 1
ATOM 988 O O . VAL A 1 120 ? 2.370 -7.522 0.107 1.00 78.31 120 VAL A O 1
ATOM 991 N N . ILE A 1 121 ? 0.362 -8.295 0.749 1.00 75.62 121 ILE A N 1
ATOM 992 C CA . ILE A 1 121 ? -0.426 -7.429 -0.143 1.00 75.62 121 ILE A CA 1
ATOM 993 C C . ILE A 1 121 ? -0.209 -5.938 0.158 1.00 75.62 121 ILE A C 1
ATOM 995 O O . ILE A 1 121 ? -0.022 -5.153 -0.770 1.00 75.62 121 ILE A O 1
ATOM 999 N N . TYR A 1 122 ? -0.216 -5.525 1.432 1.00 64.75 122 TYR A N 1
ATOM 1000 C CA . TYR A 1 122 ? -0.079 -4.101 1.767 1.00 64.75 122 TYR A CA 1
ATOM 1001 C C . TYR A 1 122 ? 1.359 -3.586 1.618 1.00 64.75 122 TYR A C 1
ATOM 1003 O O . TYR A 1 122 ? 1.576 -2.375 1.675 1.00 64.75 122 TYR A O 1
ATOM 1011 N N . THR A 1 123 ? 2.357 -4.462 1.435 1.00 63.41 123 THR A N 1
ATOM 1012 C CA . THR A 1 123 ? 3.741 -4.016 1.230 1.00 63.41 123 THR A CA 1
ATOM 1013 C C . THR A 1 123 ? 3.897 -3.373 -0.148 1.00 63.41 123 THR A C 1
ATOM 1015 O O . THR A 1 123 ? 4.160 -4.019 -1.158 1.00 63.41 123 THR A O 1
ATOM 1018 N N . THR A 1 124 ? 3.763 -2.050 -0.195 1.00 60.44 124 THR A N 1
ATOM 1019 C CA . THR A 1 124 ? 3.939 -1.245 -1.412 1.00 60.44 124 THR A CA 1
ATOM 1020 C C . THR A 1 124 ? 5.395 -1.175 -1.878 1.00 60.44 124 THR A C 1
ATOM 1022 O O . THR A 1 124 ? 5.648 -0.775 -3.013 1.00 60.44 124 THR A O 1
ATOM 1025 N N . ASN A 1 125 ? 6.350 -1.632 -1.053 1.00 66.25 125 ASN A N 1
ATOM 1026 C CA . ASN A 1 125 ? 7.792 -1.592 -1.314 1.00 66.25 125 ASN A CA 1
ATOM 1027 C C . ASN A 1 125 ? 8.182 -2.127 -2.700 1.00 66.25 125 ASN A C 1
ATOM 1029 O O . ASN A 1 125 ? 9.066 -1.558 -3.336 1.00 66.25 125 ASN A O 1
ATOM 1033 N N . ALA A 1 126 ? 7.547 -3.199 -3.187 1.00 70.31 126 ALA A N 1
ATOM 1034 C CA . ALA A 1 126 ? 7.892 -3.780 -4.485 1.00 70.31 126 ALA A CA 1
ATOM 1035 C C . ALA A 1 126 ? 7.506 -2.849 -5.649 1.00 70.31 126 ALA A C 1
ATOM 1037 O O . ALA A 1 126 ? 8.348 -2.500 -6.478 1.00 70.31 126 ALA A O 1
ATOM 1038 N N . ILE A 1 127 ? 6.254 -2.385 -5.673 1.00 75.06 127 ILE A N 1
ATOM 1039 C CA . ILE A 1 127 ? 5.741 -1.492 -6.722 1.00 75.06 127 ILE A CA 1
ATOM 1040 C C . ILE A 1 127 ? 6.410 -0.115 -6.631 1.00 75.06 127 ILE A C 1
ATOM 1042 O O . ILE A 1 127 ? 6.790 0.465 -7.650 1.00 75.06 127 ILE A O 1
ATOM 1046 N N . GLU A 1 128 ? 6.611 0.408 -5.421 1.00 76.25 128 GLU A N 1
ATOM 1047 C CA . GLU A 1 128 ? 7.323 1.666 -5.193 1.00 76.25 128 GLU A CA 1
ATOM 1048 C C . GLU A 1 128 ? 8.780 1.590 -5.648 1.00 76.25 128 GLU A C 1
ATOM 1050 O O . GLU A 1 128 ? 9.251 2.522 -6.303 1.00 76.25 128 GLU A O 1
ATOM 1055 N N . SER A 1 129 ? 9.473 0.482 -5.364 1.00 78.19 129 SER A N 1
ATOM 1056 C CA . SER A 1 129 ? 10.846 0.245 -5.819 1.00 78.19 129 SER A CA 1
ATOM 1057 C C . SER A 1 129 ? 10.934 0.232 -7.345 1.00 78.19 129 SER A C 1
ATOM 1059 O O . SER A 1 129 ? 11.778 0.931 -7.912 1.00 78.19 129 SER A O 1
ATOM 1061 N N . ILE A 1 130 ? 10.022 -0.475 -8.024 1.00 85.19 130 ILE A N 1
ATOM 1062 C CA . ILE A 1 130 ? 9.942 -0.486 -9.494 1.00 85.19 130 ILE A CA 1
ATOM 1063 C C . ILE A 1 130 ? 9.701 0.928 -10.024 1.00 85.19 130 ILE A C 1
ATOM 1065 O O . ILE A 1 130 ? 10.447 1.409 -10.876 1.00 85.19 130 ILE A O 1
ATOM 1069 N N . ASN A 1 131 ? 8.703 1.629 -9.484 1.00 85.25 131 ASN A N 1
ATOM 1070 C CA . ASN A 1 131 ? 8.355 2.981 -9.909 1.00 85.25 131 ASN A CA 1
ATOM 1071 C C . ASN A 1 131 ? 9.494 3.982 -9.668 1.00 85.25 131 ASN A C 1
ATOM 1073 O O . ASN A 1 131 ? 9.731 4.866 -10.492 1.00 85.25 131 ASN A O 1
ATOM 1077 N N . ALA A 1 132 ? 10.215 3.865 -8.552 1.00 82.62 132 ALA A N 1
ATOM 1078 C CA . ALA A 1 132 ? 11.362 4.711 -8.244 1.00 82.62 132 ALA A CA 1
ATOM 1079 C C . ALA A 1 132 ? 12.517 4.475 -9.227 1.00 82.62 132 ALA A C 1
A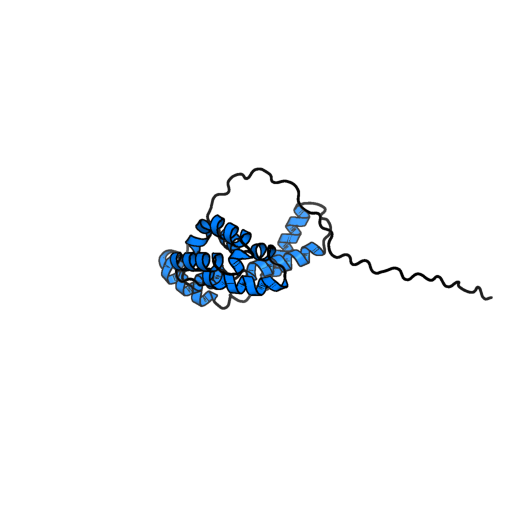TOM 1081 O O . ALA A 1 132 ? 13.087 5.440 -9.746 1.00 82.62 132 ALA A O 1
ATOM 1082 N N . GLN A 1 133 ? 12.825 3.212 -9.527 1.00 86.94 133 GLN A N 1
ATOM 1083 C CA . GLN A 1 133 ? 13.852 2.846 -10.503 1.00 86.94 133 GLN A CA 1
ATOM 1084 C C . GLN A 1 133 ? 13.468 3.301 -11.916 1.00 86.94 133 GLN A C 1
ATOM 1086 O O . GLN A 1 133 ? 14.274 3.940 -12.595 1.00 86.94 133 GLN A O 1
ATOM 1091 N N . LEU A 1 134 ? 12.215 3.090 -12.324 1.00 89.00 134 LEU A N 1
ATOM 1092 C CA . LEU A 1 134 ? 11.712 3.531 -13.622 1.00 89.00 134 LEU A CA 1
ATOM 1093 C C . LEU A 1 134 ? 11.755 5.061 -13.760 1.00 89.00 134 LEU A C 1
ATOM 1095 O O . LEU A 1 134 ? 12.245 5.576 -14.765 1.00 89.00 134 LEU A O 1
ATOM 1099 N N . ARG A 1 135 ? 11.349 5.811 -12.723 1.00 88.44 135 ARG A N 1
ATOM 1100 C CA . ARG A 1 135 ? 11.488 7.279 -12.699 1.00 88.44 135 ARG A CA 1
ATOM 1101 C C . ARG A 1 135 ? 12.940 7.728 -12.828 1.00 88.44 135 ARG A C 1
ATOM 1103 O O . ARG A 1 135 ? 13.190 8.726 -13.497 1.00 88.44 135 ARG A O 1
ATOM 1110 N N . LYS A 1 136 ? 13.899 7.022 -12.217 1.00 88.69 136 LYS A N 1
ATOM 1111 C CA . LYS A 1 136 ? 15.333 7.344 -12.335 1.00 88.69 136 LYS A CA 1
ATOM 1112 C C . LYS A 1 136 ? 15.823 7.193 -13.777 1.00 88.69 136 LYS A C 1
ATOM 1114 O O . LYS A 1 136 ? 16.537 8.068 -14.260 1.00 88.69 136 LYS A O 1
ATOM 1119 N N . ILE A 1 137 ? 15.398 6.130 -14.461 1.00 87.38 137 ILE A N 1
ATOM 1120 C CA . ILE A 1 137 ? 15.729 5.872 -15.869 1.00 87.38 137 ILE A CA 1
ATOM 1121 C C . ILE A 1 137 ? 15.115 6.962 -16.759 1.00 87.38 137 ILE A C 1
ATOM 1123 O O . ILE A 1 137 ? 15.830 7.616 -17.519 1.00 87.38 137 ILE A O 1
ATOM 1127 N N . ILE A 1 138 ? 13.815 7.227 -16.607 1.00 87.25 138 ILE A N 1
ATOM 1128 C CA . ILE A 1 138 ? 13.087 8.194 -17.442 1.00 87.25 138 ILE A CA 1
ATOM 1129 C C . ILE A 1 138 ? 13.555 9.631 -17.193 1.00 87.25 138 ILE A C 1
ATOM 1131 O O . ILE A 1 138 ? 13.708 10.379 -18.146 1.00 87.25 138 ILE A O 1
ATOM 1135 N N . LYS A 1 139 ? 13.861 10.029 -15.950 1.00 85.88 139 LYS A N 1
ATOM 1136 C CA . LYS A 1 139 ? 14.276 11.410 -15.623 1.00 85.88 139 LYS A CA 1
ATOM 1137 C C . LYS A 1 139 ? 15.515 11.868 -16.403 1.00 85.88 139 LYS A C 1
ATOM 1139 O O . LYS A 1 139 ? 15.688 13.063 -16.622 1.00 85.88 139 LYS A O 1
ATOM 1144 N N . THR A 1 140 ? 16.377 10.937 -16.808 1.00 82.12 140 THR A N 1
ATOM 1145 C CA . THR A 1 140 ? 17.565 11.243 -17.625 1.00 82.12 140 THR A CA 1
ATOM 1146 C C . THR A 1 140 ? 17.253 11.449 -19.110 1.00 82.12 140 THR A C 1
ATOM 1148 O O . THR A 1 140 ? 18.081 11.991 -19.837 1.00 82.12 140 THR A O 1
ATOM 1151 N N . ARG A 1 141 ? 16.064 11.049 -19.571 1.00 80.19 141 ARG A N 1
ATOM 1152 C CA . ARG A 1 141 ? 15.602 11.164 -20.958 1.00 80.19 141 ARG A CA 1
ATOM 1153 C C . ARG A 1 141 ? 14.519 12.245 -21.027 1.00 80.19 141 ARG A C 1
ATOM 1155 O O . ARG A 1 141 ? 13.396 12.035 -20.590 1.00 80.19 141 ARG A O 1
ATOM 1162 N N . GLY A 1 142 ? 14.875 13.430 -21.527 1.00 78.94 142 GLY A N 1
ATOM 1163 C CA . GLY A 1 142 ? 13.979 14.595 -21.537 1.00 78.94 142 GLY A CA 1
ATOM 1164 C C . GLY A 1 142 ? 12.821 14.507 -22.540 1.00 78.94 142 GLY A C 1
ATOM 1165 O O . GLY A 1 142 ? 11.698 14.866 -22.202 1.00 78.94 142 GLY A O 1
ATOM 1166 N N . HIS A 1 143 ? 13.074 14.017 -23.756 1.00 86.75 143 HIS A N 1
ATOM 1167 C CA . HIS A 1 143 ? 12.065 13.854 -24.806 1.00 86.75 143 HIS A CA 1
ATOM 1168 C C . HIS A 1 143 ? 12.284 12.537 -25.558 1.00 86.75 143 HIS A C 1
ATOM 1170 O O . HIS A 1 143 ? 13.423 12.080 -25.693 1.00 86.75 143 HIS A O 1
ATOM 1176 N N . PHE A 1 144 ? 11.192 11.937 -26.032 1.00 89.75 144 PHE A N 1
ATOM 1177 C CA . PHE A 1 144 ? 11.213 10.705 -26.813 1.00 89.75 144 PHE A CA 1
ATOM 1178 C C . PHE A 1 144 ? 10.816 11.003 -28.261 1.00 89.75 144 PHE A C 1
ATOM 1180 O O . PHE A 1 144 ? 9.803 11.664 -28.467 1.00 89.75 144 PHE A O 1
ATOM 1187 N N . PRO A 1 145 ? 11.572 10.502 -29.254 1.00 92.25 145 PRO A N 1
ATOM 1188 C CA . PRO A 1 145 ? 11.287 10.747 -30.668 1.00 92.25 145 PRO A CA 1
ATOM 1189 C C . PRO A 1 145 ? 10.051 9.989 -31.184 1.00 92.25 145 PRO A C 1
ATOM 1191 O O . PRO A 1 145 ? 9.512 10.345 -32.225 1.00 92.25 145 PRO A O 1
ATOM 1194 N N . SER A 1 146 ? 9.614 8.937 -30.483 1.00 95.38 146 SER A N 1
ATOM 1195 C CA . SER A 1 146 ? 8.393 8.180 -30.772 1.00 95.38 146 SER A CA 1
ATOM 1196 C C . SER A 1 146 ? 7.917 7.400 -29.542 1.00 95.38 146 SER A C 1
ATOM 1198 O O . SER A 1 146 ? 8.704 7.122 -28.627 1.00 95.38 146 SER A O 1
ATOM 1200 N N . ASP A 1 147 ? 6.650 6.985 -29.548 1.00 92.69 147 ASP A N 1
ATOM 1201 C CA . ASP A 1 147 ? 6.072 6.122 -28.508 1.00 92.69 147 ASP A CA 1
ATOM 1202 C C . ASP A 1 147 ? 6.760 4.747 -28.447 1.00 92.69 147 ASP A C 1
ATOM 1204 O O . ASP A 1 147 ? 6.966 4.188 -27.366 1.00 92.69 147 ASP A O 1
ATOM 1208 N N . ASP A 1 148 ? 7.223 4.232 -29.589 1.00 94.44 148 ASP A N 1
ATOM 1209 C CA . ASP A 1 148 ? 8.023 3.005 -29.663 1.00 94.44 148 ASP A CA 1
ATOM 1210 C C . ASP A 1 148 ? 9.361 3.144 -28.933 1.00 94.44 148 ASP A C 1
ATOM 1212 O O . ASP A 1 148 ? 9.806 2.216 -28.251 1.00 94.44 148 ASP A O 1
ATOM 1216 N N . ALA A 1 149 ? 10.019 4.302 -29.052 1.00 91.44 149 ALA A N 1
ATOM 1217 C CA . ALA A 1 149 ? 11.268 4.561 -28.346 1.00 91.44 149 ALA A CA 1
ATOM 1218 C C . ALA A 1 149 ? 11.044 4.617 -26.825 1.00 91.44 149 ALA A C 1
ATOM 1220 O O . ALA A 1 149 ? 11.854 4.077 -26.064 1.00 91.44 149 ALA A O 1
ATOM 1221 N N . ALA A 1 150 ? 9.931 5.211 -26.380 1.00 90.69 150 ALA A N 1
ATOM 1222 C CA . ALA A 1 150 ? 9.537 5.220 -24.973 1.00 90.69 150 ALA A CA 1
ATOM 1223 C C . ALA A 1 150 ? 9.223 3.801 -24.461 1.00 90.69 150 ALA A C 1
ATOM 1225 O O . ALA A 1 150 ? 9.750 3.386 -23.425 1.00 90.69 150 ALA A O 1
ATOM 1226 N N . THR A 1 151 ? 8.449 3.023 -25.220 1.00 93.44 151 THR A N 1
ATOM 1227 C CA . THR A 1 151 ? 8.077 1.638 -24.882 1.00 93.44 151 THR A CA 1
ATOM 1228 C C . THR A 1 151 ? 9.303 0.735 -24.764 1.00 93.44 151 THR A C 1
ATOM 1230 O O . THR A 1 151 ? 9.460 0.030 -23.765 1.00 93.44 151 THR A O 1
ATOM 1233 N N . LYS A 1 152 ? 10.228 0.804 -25.731 1.00 94.06 152 LYS A N 1
ATOM 1234 C CA . LYS A 1 152 ? 11.493 0.049 -25.694 1.00 94.06 152 LYS A CA 1
ATOM 1235 C C . LYS A 1 152 ? 12.329 0.397 -24.466 1.00 94.06 152 LYS A C 1
ATOM 1237 O O . LYS A 1 152 ? 12.907 -0.492 -23.846 1.00 94.06 152 LYS A O 1
ATOM 1242 N N . LEU A 1 153 ? 12.382 1.673 -24.088 1.00 91.62 153 LEU A N 1
ATOM 1243 C CA . LEU A 1 153 ? 13.126 2.113 -22.911 1.00 91.62 153 LEU A CA 1
ATOM 1244 C C . LEU A 1 153 ? 12.495 1.616 -21.604 1.00 91.62 153 LEU A C 1
ATOM 1246 O O . LEU A 1 153 ? 13.222 1.157 -20.724 1.00 91.62 153 LEU A O 1
ATOM 1250 N N . ILE A 1 154 ? 11.165 1.665 -21.485 1.00 91.94 154 ILE A N 1
ATOM 1251 C CA . ILE A 1 154 ? 10.452 1.095 -20.333 1.00 91.94 154 ILE A CA 1
ATOM 1252 C C . ILE A 1 154 ? 10.728 -0.408 -20.249 1.00 91.94 154 ILE A C 1
ATOM 1254 O O . ILE A 1 154 ? 11.091 -0.897 -19.180 1.00 91.94 154 ILE A O 1
ATOM 1258 N N . TRP A 1 155 ? 10.633 -1.126 -21.370 1.00 93.62 155 TRP A N 1
ATOM 1259 C CA . TRP A 1 155 ? 10.911 -2.560 -21.423 1.00 93.62 155 TRP A CA 1
ATOM 1260 C C . TRP A 1 155 ? 12.346 -2.895 -20.998 1.00 93.62 155 TRP A C 1
ATOM 1262 O O . TRP A 1 155 ? 12.547 -3.753 -20.139 1.00 93.62 155 TRP A O 1
ATOM 1272 N N . LEU A 1 156 ? 13.347 -2.184 -21.529 1.00 93.69 156 LEU A N 1
ATOM 1273 C CA . LEU A 1 156 ? 14.751 -2.357 -21.134 1.00 93.69 156 LEU A CA 1
ATOM 1274 C C . LEU A 1 156 ? 14.963 -2.049 -19.648 1.00 93.69 156 LEU A C 1
ATOM 1276 O O . LEU A 1 156 ? 15.693 -2.768 -18.964 1.00 93.69 156 LEU A O 1
ATOM 1280 N N . GLY A 1 157 ? 14.311 -0.999 -19.145 1.00 91.50 157 GLY A N 1
ATOM 1281 C CA . GLY A 1 157 ? 14.349 -0.636 -17.735 1.00 91.50 157 GLY A CA 1
ATOM 1282 C C . GLY A 1 157 ? 13.790 -1.741 -16.848 1.00 91.50 157 GLY A C 1
ATOM 1283 O O . GLY A 1 157 ? 14.461 -2.158 -15.909 1.00 91.50 157 GLY A O 1
ATOM 1284 N N . LEU A 1 158 ? 12.610 -2.265 -17.183 1.00 92.00 158 LEU A N 1
ATOM 1285 C CA . LEU A 1 158 ? 11.994 -3.381 -16.466 1.00 92.00 158 LEU A CA 1
ATOM 1286 C C . LEU A 1 158 ? 12.874 -4.630 -16.508 1.00 92.00 158 LEU A C 1
ATOM 1288 O O . LEU A 1 158 ? 13.153 -5.190 -15.453 1.00 92.00 158 LEU A O 1
ATOM 1292 N N . ARG A 1 159 ? 13.387 -5.006 -17.686 1.00 91.88 159 ARG A N 1
ATOM 1293 C CA . ARG A 1 159 ? 14.279 -6.164 -17.848 1.00 91.88 159 ARG A CA 1
ATOM 1294 C C . ARG A 1 159 ? 15.510 -6.073 -16.943 1.00 91.88 159 ARG A C 1
ATOM 1296 O O . ARG A 1 159 ? 15.891 -7.065 -16.325 1.00 91.88 159 ARG A O 1
ATOM 1303 N N . ASN A 1 160 ? 16.117 -4.890 -16.849 1.00 90.25 160 ASN A N 1
ATOM 1304 C CA . ASN A 1 160 ? 17.269 -4.660 -15.978 1.00 90.25 160 ASN A CA 1
ATOM 1305 C C . ASN A 1 160 ? 16.896 -4.736 -14.486 1.00 90.25 160 ASN A C 1
ATOM 1307 O O . ASN A 1 160 ? 17.615 -5.343 -13.698 1.00 90.25 160 ASN A O 1
ATOM 1311 N N . ILE A 1 161 ? 15.752 -4.164 -14.095 1.00 86.94 161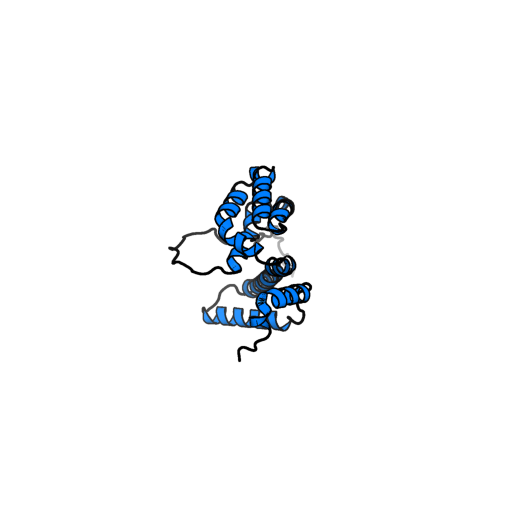 ILE A N 1
ATOM 1312 C CA . ILE A 1 161 ? 15.249 -4.233 -12.713 1.00 86.94 161 ILE A CA 1
ATOM 1313 C C . ILE A 1 161 ? 15.023 -5.694 -12.299 1.00 86.94 161 ILE A C 1
ATOM 1315 O O . ILE A 1 161 ? 15.464 -6.105 -11.226 1.00 86.94 161 ILE A O 1
ATOM 1319 N N . THR A 1 162 ? 14.371 -6.482 -13.158 1.00 87.06 162 THR A N 1
ATOM 1320 C CA . THR A 1 162 ? 14.022 -7.880 -12.874 1.00 87.06 162 THR A CA 1
ATOM 1321 C C . THR A 1 162 ? 15.226 -8.818 -12.847 1.00 87.06 162 THR A C 1
ATOM 1323 O O . THR A 1 162 ? 15.159 -9.854 -12.197 1.00 87.06 162 THR A O 1
ATOM 1326 N N . ALA A 1 163 ? 16.341 -8.466 -13.498 1.00 86.25 163 ALA A N 1
ATOM 1327 C CA . ALA A 1 163 ? 17.553 -9.292 -13.498 1.00 86.25 163 ALA A CA 1
ATOM 1328 C C . ALA A 1 163 ? 18.141 -9.497 -12.088 1.00 86.25 163 ALA A C 1
ATOM 1330 O O . ALA A 1 163 ? 18.791 -10.504 -11.830 1.00 86.25 163 ALA A O 1
ATOM 1331 N N . ASN A 1 164 ? 17.876 -8.566 -11.166 1.00 78.31 164 ASN A N 1
ATOM 1332 C CA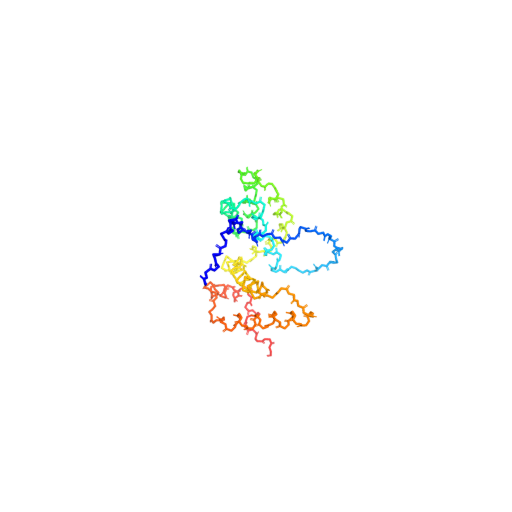 . ASN A 1 164 ? 18.385 -8.604 -9.795 1.00 78.31 164 ASN A CA 1
ATOM 1333 C C . ASN A 1 164 ? 17.380 -9.195 -8.786 1.00 78.31 164 ASN A C 1
ATOM 1335 O O . ASN A 1 164 ? 17.612 -9.142 -7.576 1.00 78.31 164 ASN A O 1
ATOM 1339 N N . TRP A 1 165 ? 16.241 -9.730 -9.239 1.00 81.50 165 TRP A N 1
ATOM 1340 C CA . TRP A 1 165 ? 15.210 -10.293 -8.361 1.00 81.50 165 TRP A CA 1
ATOM 1341 C C . TRP A 1 165 ? 15.520 -11.748 -7.996 1.00 81.50 165 TRP A C 1
ATOM 1343 O O . TRP A 1 165 ? 14.911 -12.675 -8.517 1.00 81.50 165 TRP A O 1
ATOM 1353 N N . GLY A 1 166 ? 16.487 -11.949 -7.098 1.00 69.00 166 GLY A N 1
ATOM 1354 C CA . GLY A 1 166 ? 16.865 -13.285 -6.612 1.00 69.00 166 GLY A CA 1
ATOM 1355 C C . GLY A 1 166 ? 16.167 -13.728 -5.320 1.00 69.00 166 GLY A C 1
ATOM 1356 O O . GLY A 1 166 ? 16.079 -14.922 -5.049 1.00 69.00 166 GLY A O 1
ATOM 1357 N N . SER A 1 167 ? 15.657 -12.789 -4.517 1.00 71.62 167 SER A N 1
ATOM 1358 C CA . SER A 1 167 ? 15.157 -13.081 -3.166 1.00 71.62 167 SER A CA 1
ATOM 1359 C C . SER A 1 167 ? 13.646 -12.910 -3.061 1.00 71.62 167 SER A C 1
ATOM 1361 O O . SER A 1 167 ? 13.111 -11.840 -3.353 1.00 71.62 167 SER A O 1
ATOM 1363 N N . ALA A 1 168 ? 12.962 -13.948 -2.577 1.00 67.88 168 ALA A N 1
ATOM 1364 C CA . ALA A 1 168 ? 11.558 -13.853 -2.193 1.00 67.88 168 ALA A CA 1
ATOM 1365 C C . ALA A 1 168 ? 11.379 -12.876 -1.017 1.00 67.88 168 ALA A C 1
ATOM 1367 O O . ALA A 1 168 ? 12.266 -12.729 -0.171 1.00 67.88 168 ALA A O 1
ATOM 1368 N N . ALA A 1 169 ? 10.215 -12.226 -0.941 1.00 72.19 169 ALA A N 1
ATOM 1369 C CA . ALA A 1 169 ? 9.877 -11.380 0.200 1.00 72.19 169 ALA A CA 1
ATOM 1370 C C . ALA A 1 169 ? 9.947 -12.188 1.509 1.00 72.19 169 ALA A C 1
ATOM 1372 O O . ALA A 1 169 ? 9.562 -13.356 1.543 1.00 72.19 169 ALA A O 1
ATOM 1373 N N . HIS A 1 170 ? 10.413 -11.564 2.594 1.00 73.19 170 HIS A N 1
ATOM 1374 C CA . HIS A 1 170 ? 10.658 -12.234 3.878 1.00 73.19 170 HIS A CA 1
ATOM 1375 C C . HIS A 1 170 ? 9.445 -13.038 4.385 1.00 73.19 170 HIS A C 1
ATOM 1377 O O . HIS A 1 170 ? 9.582 -14.192 4.782 1.00 73.19 170 HIS A O 1
ATOM 1383 N N . ASP A 1 171 ? 8.243 -12.464 4.293 1.00 80.56 171 ASP A N 1
ATOM 1384 C CA . ASP A 1 171 ? 7.000 -13.093 4.759 1.00 80.56 171 ASP A CA 1
ATOM 1385 C C . ASP A 1 171 ? 6.343 -14.022 3.718 1.00 80.56 171 ASP A C 1
ATOM 1387 O O . ASP A 1 171 ? 5.295 -14.615 3.989 1.00 80.56 171 ASP A O 1
ATOM 1391 N N . TRP A 1 172 ? 6.938 -14.173 2.527 1.00 83.00 172 TRP A N 1
ATOM 1392 C CA . TRP A 1 172 ? 6.318 -14.895 1.413 1.00 83.00 172 TRP A CA 1
ATOM 1393 C C . TRP A 1 172 ? 6.037 -16.356 1.749 1.00 83.00 172 TRP A C 1
ATOM 1395 O O . TRP A 1 172 ? 4.944 -16.836 1.479 1.00 83.00 172 TRP A O 1
ATOM 1405 N N . LYS A 1 173 ? 6.973 -17.059 2.398 1.00 86.50 173 LYS A N 1
ATOM 1406 C CA . LYS A 1 173 ? 6.775 -18.471 2.774 1.00 86.50 173 LYS A CA 1
ATOM 1407 C C . LYS A 1 173 ? 5.602 -18.657 3.743 1.00 86.50 173 LYS A C 1
ATOM 1409 O O . LYS A 1 173 ? 4.841 -19.609 3.608 1.00 86.50 173 LYS A O 1
ATOM 1414 N N . ILE A 1 174 ? 5.426 -17.729 4.686 1.00 87.56 174 ILE A N 1
ATOM 1415 C CA . ILE A 1 174 ? 4.325 -17.769 5.658 1.00 87.56 174 ILE A CA 1
ATOM 1416 C C . ILE A 1 174 ? 2.993 -17.526 4.941 1.00 87.56 174 ILE A C 1
ATOM 1418 O O . ILE A 1 174 ? 2.037 -18.273 5.144 1.00 87.56 174 ILE A O 1
ATOM 1422 N N . ALA A 1 175 ? 2.935 -16.518 4.066 1.00 87.31 175 ALA A N 1
ATOM 1423 C CA . ALA A 1 175 ? 1.751 -16.248 3.255 1.00 87.31 175 ALA A CA 1
ATOM 1424 C C . ALA A 1 175 ? 1.422 -17.412 2.307 1.00 87.31 175 ALA A C 1
ATOM 1426 O O . ALA A 1 175 ? 0.259 -17.777 2.170 1.00 87.31 175 ALA A O 1
ATOM 1427 N N . MET A 1 176 ? 2.435 -18.033 1.702 1.00 87.12 176 MET A N 1
ATOM 1428 C CA . MET A 1 176 ? 2.293 -19.169 0.790 1.00 87.12 176 MET A CA 1
ATOM 1429 C C . MET A 1 176 ? 1.641 -20.375 1.473 1.00 87.12 176 MET A C 1
ATOM 1431 O O . MET A 1 176 ? 0.724 -20.964 0.909 1.00 87.12 176 MET A O 1
ATOM 1435 N N . ASN A 1 177 ? 2.024 -20.682 2.716 1.00 89.31 177 ASN A N 1
ATOM 1436 C CA . ASN A 1 177 ? 1.361 -21.728 3.500 1.00 89.31 177 ASN A CA 1
ATOM 1437 C C . ASN A 1 177 ? -0.126 -21.412 3.734 1.00 89.31 177 ASN A C 1
ATOM 1439 O O . ASN A 1 177 ? -0.971 -22.296 3.631 1.00 89.31 177 ASN A O 1
ATOM 1443 N N . GLN A 1 178 ? -0.466 -20.148 4.005 1.00 89.56 178 GLN A N 1
ATOM 1444 C CA . GLN A 1 178 ? -1.863 -19.728 4.160 1.00 89.56 178 GLN A CA 1
ATOM 1445 C C . GLN A 1 178 ? -2.642 -19.817 2.839 1.00 89.56 178 GLN A C 1
ATOM 1447 O O . GLN A 1 178 ? -3.795 -20.241 2.838 1.00 89.56 178 GLN A O 1
ATOM 1452 N N . PHE A 1 179 ? -2.018 -19.476 1.707 1.00 87.62 179 PHE A N 1
ATOM 1453 C CA . PHE A 1 179 ? -2.621 -19.666 0.385 1.00 87.62 179 PHE A CA 1
ATOM 1454 C C . PHE A 1 179 ? -2.888 -21.143 0.083 1.00 87.62 179 PHE A C 1
ATOM 1456 O O . PHE A 1 179 ? -3.955 -21.457 -0.438 1.00 87.62 179 PHE A O 1
ATOM 1463 N N . ALA A 1 180 ? -1.965 -22.039 0.439 1.00 87.56 180 ALA A N 1
ATOM 1464 C CA . ALA A 1 180 ? -2.139 -23.476 0.247 1.00 87.56 180 ALA A CA 1
ATOM 1465 C C . ALA A 1 180 ? -3.322 -24.035 1.060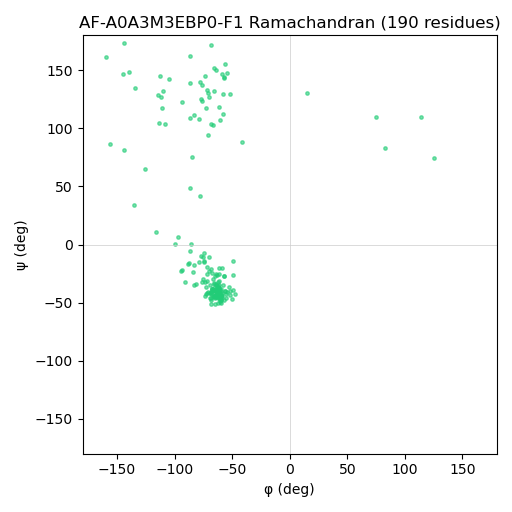 1.00 87.56 180 ALA A C 1
ATOM 1467 O O . ALA A 1 180 ? -4.050 -24.885 0.559 1.00 87.56 180 ALA A O 1
ATOM 1468 N N . ILE A 1 181 ? -3.559 -23.522 2.275 1.00 88.69 181 ILE A N 1
ATOM 1469 C CA . ILE A 1 181 ? -4.719 -23.904 3.100 1.00 88.69 181 ILE A CA 1
ATOM 1470 C C . ILE A 1 181 ? -6.029 -23.387 2.488 1.00 88.69 181 ILE A C 1
ATOM 1472 O O . ILE A 1 181 ? -6.999 -24.130 2.390 1.00 88.69 181 ILE A O 1
ATOM 1476 N N . LEU A 1 182 ? -6.067 -22.118 2.069 1.00 86.44 182 LEU A N 1
ATOM 1477 C CA . LEU A 1 182 ? -7.290 -21.483 1.558 1.00 86.44 182 LEU A CA 1
ATOM 1478 C C . LEU A 1 182 ? -7.675 -21.930 0.142 1.00 86.44 182 LEU A C 1
ATOM 1480 O O . LEU A 1 182 ? -8.850 -21.894 -0.216 1.00 86.44 182 LEU A O 1
ATOM 1484 N N . TYR A 1 183 ? -6.691 -22.295 -0.681 1.00 85.94 183 TYR A N 1
ATOM 1485 C CA . TYR A 1 183 ? -6.871 -22.533 -2.114 1.00 85.94 183 TYR A CA 1
ATOM 1486 C C . TYR A 1 183 ? -6.169 -23.807 -2.600 1.00 85.94 183 TYR A C 1
ATOM 1488 O O . TYR A 1 183 ? -5.694 -23.842 -3.737 1.00 85.94 183 TYR A O 1
ATOM 1496 N N . GLY A 1 184 ? -6.104 -24.848 -1.764 1.00 81.44 184 GLY A N 1
ATOM 1497 C CA . GLY A 1 184 ? -5.370 -26.091 -2.042 1.00 81.44 184 GLY A CA 1
ATOM 1498 C C . GLY A 1 184 ? -5.628 -26.678 -3.435 1.00 81.44 184 GLY A C 1
ATOM 1499 O O . GLY A 1 184 ? -4.679 -27.006 -4.148 1.00 81.44 184 GLY A O 1
ATOM 1500 N N . ASP A 1 185 ? -6.884 -26.685 -3.887 1.00 82.12 185 ASP A N 1
ATOM 1501 C CA . ASP A 1 185 ? -7.279 -27.216 -5.202 1.00 82.12 185 ASP A CA 1
ATOM 1502 C C . ASP A 1 185 ? -6.628 -26.484 -6.387 1.00 82.12 185 ASP A C 1
ATOM 1504 O O . ASP A 1 185 ? -6.363 -27.088 -7.427 1.00 82.12 185 ASP A O 1
ATOM 1508 N N . ARG A 1 186 ? -6.358 -25.180 -6.235 1.00 80.62 186 ARG A N 1
ATOM 1509 C CA . ARG A 1 186 ? -5.675 -24.335 -7.234 1.00 80.62 186 ARG A CA 1
ATOM 1510 C C . ARG A 1 186 ? -4.156 -24.356 -7.084 1.00 80.62 186 ARG A C 1
ATOM 1512 O O . ARG A 1 186 ? -3.457 -23.927 -7.994 1.00 80.62 186 ARG A O 1
ATOM 1519 N N . PHE A 1 187 ? -3.657 -24.812 -5.938 1.00 74.12 187 PHE A N 1
ATOM 1520 C CA . PHE A 1 187 ? -2.235 -24.816 -5.606 1.00 74.12 187 PHE A CA 1
ATOM 1521 C C . PHE A 1 187 ? -1.545 -26.124 -6.022 1.00 74.12 187 PHE A C 1
ATOM 1523 O O . PHE A 1 187 ? -0.372 -26.112 -6.382 1.00 74.12 187 PHE A O 1
ATOM 1530 N N . ILE A 1 188 ? -2.272 -27.247 -5.976 1.00 68.19 188 ILE A N 1
ATOM 1531 C CA . ILE A 1 188 ? -1.737 -28.598 -6.228 1.00 68.19 188 ILE A CA 1
ATOM 1532 C C . ILE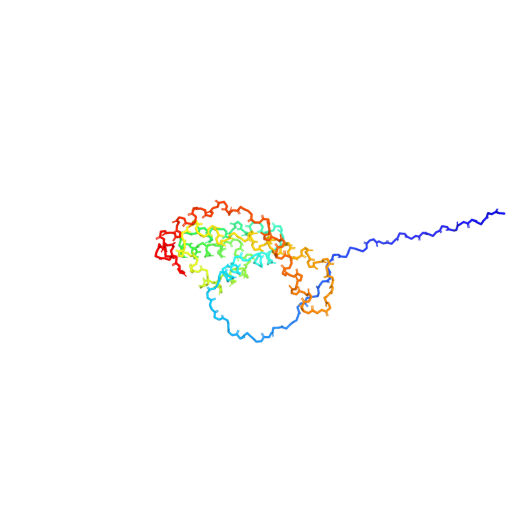 A 1 188 ? -1.925 -29.034 -7.689 1.00 68.19 188 ILE A C 1
ATOM 1534 O O . ILE A 1 188 ? -1.193 -29.895 -8.170 1.00 68.19 188 ILE A O 1
ATOM 1538 N N . ARG A 1 189 ? -2.880 -28.448 -8.421 1.00 58.00 189 ARG A N 1
ATOM 1539 C CA . ARG A 1 189 ? -3.105 -28.787 -9.831 1.00 58.00 189 ARG A CA 1
ATOM 1540 C C . ARG A 1 189 ? -2.137 -28.009 -10.729 1.00 58.00 189 ARG A C 1
ATOM 1542 O O . ARG A 1 189 ? -2.317 -26.798 -10.859 1.00 58.00 189 ARG A O 1
ATOM 1549 N N . PRO A 1 190 ? -1.163 -28.656 -11.395 1.00 55.44 190 PRO A N 1
ATOM 1550 C CA . PRO A 1 190 ? -0.540 -28.039 -12.556 1.00 55.44 190 PRO A CA 1
ATOM 1551 C C . PRO A 1 190 ? -1.634 -27.825 -13.607 1.00 55.44 190 PRO A C 1
ATOM 1553 O O . PRO A 1 190 ? -2.290 -28.771 -14.035 1.00 55.44 190 PRO A O 1
ATOM 1556 N N . THR A 1 191 ? -1.895 -26.574 -13.977 1.00 53.66 191 THR A N 1
ATOM 1557 C CA . THR A 1 191 ? -2.829 -26.226 -15.058 1.00 53.66 191 THR A CA 1
ATOM 1558 C C . THR A 1 191 ? -2.118 -26.229 -16.410 1.00 53.66 191 THR A C 1
ATOM 1560 O O . THR A 1 191 ? -2.218 -25.258 -17.161 1.00 53.66 191 THR A O 1
ATOM 1563 N N . TRP A 1 192 ? -1.361 -27.285 -16.695 1.00 57.62 192 TRP A N 1
ATOM 1564 C CA . TRP A 1 192 ? -0.747 -27.521 -17.999 1.00 57.62 192 TRP A CA 1
ATOM 1565 C C . TRP A 1 192 ? -0.839 -28.995 -18.363 1.00 57.62 192 TRP A C 1
ATOM 1567 O O . TRP A 1 192 ? -0.452 -29.834 -17.518 1.00 57.62 192 TRP A O 1
#

InterPro domains:
  IPR001207 Transposase, mutator type [PF00872] (50-166)
  IPR001207 Transposase, mutator type [PTHR33217] (50-188)

pLDDT: mean 70.26, std 22.97, range [22.2, 95.38]